Protein AF-0000000081081170 (afdb_homodimer)

Foldseek 3Di:
DPPPPPCPVPPPPPDDDDDDDDPVQKDFDDPVDDDPDDDPVNVQVVQVVVVHGDDPVVVVQVVVVQWPTWIWHDDPNDIDIDTDGHDPDDDDDDKDKDWDADPVGHTDAIAIPDPQGHMRHGDPPNHVVVSVQVVVCVVPVDGDDDPD/DPPPPPCPVPPPPPDDDDDDDDPVQKDFDDPVDDDPDDDPVNVQVVQVVVVHGDDPVVVVQVVVVQWPTWIWHDDPNDIDIDTDGHDPDDDDDDKDKDWDADPVGHTDAIAIPDPQGHMRHGDPPNHVVVSVQVVCCVVPVDGDDDPD

Structure (mmCIF, N/CA/C/O backbone):
data_AF-0000000081081170-model_v1
#
loop_
_entity.id
_entity.type
_entity.pdbx_description
1 polymer 'SWIM-type domain-containing protein'
#
loop_
_atom_site.group_PDB
_atom_site.id
_atom_site.type_symbol
_atom_site.label_atom_id
_atom_site.label_alt_id
_atom_site.label_comp_id
_atom_site.label_asym_id
_atom_site.label_entity_id
_atom_site.label_seq_id
_atom_site.pdbx_PDB_ins_code
_atom_site.Cartn_x
_atom_site.Cartn_y
_atom_site.Cartn_z
_atom_site.occupancy
_atom_site.B_iso_or_equiv
_atom_site.auth_seq_id
_atom_site.auth_comp_id
_atom_site.auth_asym_id
_atom_site.auth_atom_id
_atom_site.pdbx_PDB_model_num
ATOM 1 N N . MET A 1 1 ? 49.969 17.469 35.188 1 33.59 1 MET A N 1
ATOM 2 C CA . MET A 1 1 ? 48.938 18.344 34.625 1 33.59 1 MET A CA 1
ATOM 3 C C . MET A 1 1 ? 47.844 17.516 34 1 33.59 1 MET A C 1
ATOM 5 O O . MET A 1 1 ? 48.062 16.734 33.062 1 33.59 1 MET A O 1
ATOM 9 N N . PHE A 1 2 ? 46.812 17.062 34.812 1 41.16 2 PHE A N 1
ATOM 10 C CA . PHE A 1 2 ? 45.594 16.266 34.562 1 41.16 2 PHE A CA 1
ATOM 11 C C . PHE A 1 2 ? 44.688 16.969 33.562 1 41.16 2 PHE A C 1
ATOM 13 O O . PHE A 1 2 ? 44.375 18.141 33.719 1 41.16 2 PHE A O 1
ATOM 20 N N . ASP A 1 3 ? 44.812 16.719 32.281 1 42.47 3 ASP A N 1
ATOM 21 C CA . ASP A 1 3 ? 43.875 17.141 31.25 1 42.47 3 ASP A CA 1
ATOM 22 C C . ASP A 1 3 ? 42.438 16.734 31.609 1 42.47 3 ASP A C 1
ATOM 24 O O . ASP A 1 3 ? 42.156 15.555 31.781 1 42.47 3 ASP A O 1
ATOM 28 N N . ASP A 1 4 ? 41.688 17.547 32.406 1 39.62 4 ASP A N 1
ATOM 29 C CA . ASP A 1 4 ? 40.25 17.453 32.562 1 39.62 4 ASP A CA 1
ATOM 30 C C . ASP A 1 4 ? 39.531 17.359 31.234 1 39.62 4 ASP A C 1
ATOM 32 O O . ASP A 1 4 ? 39.5 18.344 30.469 1 39.62 4 ASP A O 1
ATOM 36 N N . VAL A 1 5 ? 39.5 16.156 30.594 1 44 5 VAL A N 1
ATOM 37 C CA . VAL A 1 5 ? 38.562 15.898 29.516 1 44 5 VAL A CA 1
ATOM 38 C C . VAL A 1 5 ? 37.188 16.453 29.906 1 44 5 VAL A C 1
ATOM 40 O O . VAL A 1 5 ? 36.531 15.945 30.812 1 44 5 VAL A O 1
ATOM 43 N N . HIS A 1 6 ? 37.031 17.812 29.906 1 41.5 6 HIS A N 1
ATOM 44 C CA . HIS A 1 6 ? 35.688 18.391 29.938 1 41.5 6 HIS A CA 1
ATOM 45 C C . HIS A 1 6 ? 34.688 17.531 29.125 1 41.5 6 HIS A C 1
ATOM 47 O O . HIS A 1 6 ? 34.844 17.406 27.906 1 41.5 6 HIS A O 1
ATOM 53 N N . ASN A 1 7 ? 34.156 16.453 29.734 1 44 7 ASN A N 1
ATOM 54 C CA . ASN A 1 7 ? 32.906 15.875 29.234 1 44 7 ASN A CA 1
ATOM 55 C C . ASN A 1 7 ? 31.906 16.953 28.844 1 44 7 ASN A C 1
ATOM 57 O O . ASN A 1 7 ? 31.219 17.5 29.703 1 44 7 ASN A O 1
ATOM 61 N N . ILE A 1 8 ? 32.188 17.812 27.875 1 39.75 8 ILE A N 1
ATOM 62 C CA . ILE A 1 8 ? 31.047 18.547 27.312 1 39.75 8 ILE A CA 1
ATOM 63 C C . ILE A 1 8 ? 29.859 17.594 27.156 1 39.75 8 ILE A C 1
ATOM 65 O O . ILE A 1 8 ? 29.875 16.719 26.297 1 39.75 8 ILE A O 1
ATOM 69 N N . ARG A 1 9 ? 29.344 17.203 28.188 1 40.84 9 ARG A N 1
ATOM 70 C CA . ARG A 1 9 ? 28.016 16.625 28.078 1 40.84 9 ARG A CA 1
ATOM 71 C C . ARG A 1 9 ? 27.203 17.297 26.984 1 40.84 9 ARG A C 1
ATOM 73 O O . ARG A 1 9 ? 27 18.516 27 1 40.84 9 ARG A O 1
ATOM 80 N N . ASP A 1 10 ? 27.203 16.859 25.781 1 49.12 10 ASP A N 1
ATOM 81 C CA . ASP A 1 10 ? 26.234 17.266 24.75 1 49.12 10 ASP A CA 1
ATOM 82 C C . ASP A 1 10 ? 24.922 17.688 25.391 1 49.12 10 ASP A C 1
ATOM 84 O O . ASP A 1 10 ? 24.266 16.891 26.062 1 49.12 10 ASP A O 1
ATOM 88 N N . GLU A 1 11 ? 24.719 18.859 25.812 1 49.91 11 GLU A N 1
ATOM 89 C CA . GLU A 1 11 ? 23.391 19.328 26.219 1 49.91 11 GLU A CA 1
ATOM 90 C C . GLU A 1 11 ? 22.297 18.641 25.406 1 49.91 11 GLU A C 1
ATOM 92 O O . GLU A 1 11 ? 22.406 18.531 24.188 1 49.91 11 GLU A O 1
ATOM 97 N N . PRO A 1 12 ? 21.484 17.781 26.031 1 52.72 12 PRO A N 1
ATOM 98 C CA . PRO A 1 12 ? 20.391 17.188 25.266 1 52.72 12 PRO A CA 1
ATOM 99 C C . PRO A 1 12 ? 19.688 18.203 24.344 1 52.72 12 PRO A C 1
ATOM 101 O O . PRO A 1 12 ? 19.406 19.328 24.766 1 52.72 12 PRO A O 1
ATOM 104 N N . GLU A 1 13 ? 20.141 18.359 23.125 1 57.72 13 GLU A N 1
ATOM 105 C CA . GLU A 1 13 ? 19.438 19.219 22.172 1 57.72 13 GLU A CA 1
ATOM 106 C C . GLU A 1 13 ? 17.953 19.328 22.5 1 57.72 13 GLU A C 1
ATOM 108 O O . GLU A 1 13 ? 17.297 18.312 22.734 1 57.72 13 GLU A O 1
ATOM 113 N N . VAL A 1 14 ? 17.609 20.312 23.109 1 64.75 14 VAL A N 1
ATOM 114 C CA . VAL A 1 14 ? 16.219 20.594 23.469 1 64.75 14 VAL A CA 1
ATOM 115 C C . VAL A 1 14 ? 15.305 20.297 22.281 1 64.75 14 VAL A C 1
ATOM 117 O O . VAL A 1 14 ? 15.523 20.828 21.188 1 64.75 14 VAL A O 1
ATOM 120 N N . GLU A 1 15 ? 14.562 19.219 22.344 1 80.5 15 GLU A N 1
ATOM 121 C CA . GLU A 1 15 ? 13.602 18.812 21.312 1 80.5 15 GLU A CA 1
ATOM 122 C C . GLU A 1 15 ? 12.469 19.828 21.203 1 80.5 15 GLU A C 1
ATOM 124 O O . GLU A 1 15 ? 11.914 20.266 22.219 1 80.5 15 GLU A O 1
ATOM 129 N N . PHE A 1 16 ? 12.305 20.625 20.125 1 89.81 16 PHE A N 1
ATOM 130 C CA . PHE A 1 16 ? 11.211 21.562 19.859 1 89.81 16 PHE A CA 1
ATOM 131 C C . PHE A 1 16 ? 9.867 20.859 19.984 1 89.81 16 PHE A C 1
ATOM 133 O O . PHE A 1 16 ? 9.719 19.719 19.562 1 89.81 16 PHE A O 1
ATOM 140 N N . HIS A 1 17 ? 8.945 21.594 20.75 1 92.25 17 HIS A N 1
ATOM 141 C CA . HIS A 1 17 ? 7.559 21.156 20.781 1 92.25 17 HIS A CA 1
ATOM 142 C C . HIS A 1 17 ? 6.605 22.312 20.516 1 92.25 17 HIS A C 1
ATOM 144 O O . HIS A 1 17 ? 6.621 23.328 21.234 1 92.25 17 HIS A O 1
ATOM 150 N N . ILE A 1 18 ? 5.879 22.188 19.5 1 91.88 18 ILE A N 1
ATOM 151 C CA . ILE A 1 18 ? 4.871 23.188 19.172 1 91.88 18 ILE A CA 1
ATOM 152 C C . ILE A 1 18 ? 3.809 23.219 20.266 1 91.88 18 ILE A C 1
ATOM 154 O O . ILE A 1 18 ? 3.375 22.172 20.75 1 91.88 18 ILE A O 1
ATOM 158 N N . VAL A 1 19 ? 3.52 24.438 20.672 1 93.56 19 VAL A N 1
ATOM 159 C CA . VAL A 1 19 ? 2.406 24.578 21.609 1 93.56 19 VAL A CA 1
ATOM 160 C C . VAL A 1 19 ? 1.086 24.578 20.844 1 93.56 19 VAL A C 1
ATOM 162 O O . VAL A 1 19 ? 0.848 25.422 19.984 1 93.56 19 VAL A O 1
ATOM 165 N N . VAL A 1 20 ? 0.263 23.609 21.141 1 95.5 20 VAL A N 1
ATOM 166 C CA . VAL A 1 20 ? -0.982 23.453 20.391 1 95.5 20 VAL A CA 1
ATOM 167 C C . VAL A 1 20 ? -2.172 23.578 21.344 1 95.5 20 VAL A C 1
ATOM 169 O O . VAL A 1 20 ? -2.047 23.328 22.547 1 95.5 20 VAL A O 1
ATOM 172 N N . PRO A 1 21 ? -3.336 23.969 20.797 1 96.62 21 PRO A N 1
ATOM 173 C CA . PRO A 1 21 ? -4.555 24 21.609 1 96.62 21 PRO A CA 1
ATOM 174 C C . PRO A 1 21 ? -4.945 22.625 22.141 1 96.62 21 PRO A C 1
ATOM 176 O O . PRO A 1 21 ? -4.43 21.609 21.656 1 96.62 21 PRO A O 1
ATOM 179 N N . GLU A 1 22 ? -5.801 22.625 23.141 1 95.88 22 GLU A N 1
ATOM 180 C CA . GLU A 1 22 ? -6.359 21.375 23.656 1 95.88 22 GLU A CA 1
ATOM 181 C C . GLU A 1 22 ? -7.078 20.594 22.547 1 95.88 22 GLU A C 1
ATOM 183 O O . GLU A 1 22 ? -7.801 21.188 21.75 1 95.88 22 GLU A O 1
ATOM 188 N N . TYR A 1 23 ? -6.906 19.375 22.625 1 95.06 23 TYR A N 1
ATOM 189 C CA . TYR A 1 23 ? -7.449 18.516 21.578 1 95.06 23 TYR A CA 1
ATOM 190 C C . TYR A 1 23 ? -8.953 18.688 21.453 1 95.06 23 TYR A C 1
ATOM 192 O O . TYR A 1 23 ? -9.5 18.625 20.344 1 95.06 23 TYR A O 1
ATOM 200 N N . SER A 1 24 ? -9.656 18.969 22.5 1 95.75 24 SER A N 1
ATOM 201 C CA . SER A 1 24 ? -11.109 19.094 22.531 1 95.75 24 SER A CA 1
ATOM 202 C C . SER A 1 24 ? -11.57 20.297 21.703 1 95.75 24 SER A C 1
ATOM 204 O O . SER A 1 24 ? -12.75 20.391 21.344 1 95.75 24 SER A O 1
ATOM 206 N N . THR A 1 25 ? -10.695 21.203 21.422 1 96.62 25 THR A N 1
ATOM 207 C CA . THR A 1 25 ? -11.07 22.406 20.672 1 96.62 25 THR A CA 1
ATOM 208 C C . THR A 1 25 ? -10.984 22.141 19.172 1 96.62 25 THR A C 1
ATOM 210 O O . THR A 1 25 ? -11.477 22.953 18.375 1 96.62 25 THR A O 1
ATOM 213 N N . TYR A 1 26 ? -10.438 21.094 18.797 1 97.12 26 TYR A N 1
ATOM 214 C CA . TYR A 1 26 ? -10.289 20.766 17.375 1 97.12 26 TYR A CA 1
ATOM 215 C C . TYR A 1 26 ? -11.586 20.188 16.812 1 97.12 26 TYR A C 1
ATOM 217 O O . TYR A 1 26 ? -12.312 19.469 17.5 1 97.12 26 TYR A O 1
ATOM 225 N N . LYS A 1 27 ? -11.797 20.547 15.562 1 95.88 27 LYS A N 1
ATOM 226 C CA . LYS A 1 27 ? -12.922 20 14.805 1 95.88 27 LYS A CA 1
ATOM 227 C C . LYS A 1 27 ? -12.453 19.375 13.492 1 95.88 27 LYS A C 1
ATOM 229 O O . LYS A 1 27 ? -11.508 19.875 12.867 1 95.88 27 LYS A O 1
ATOM 234 N N . ASP A 1 28 ? -13.156 18.344 13.078 1 95.94 28 ASP A N 1
ATOM 235 C CA . ASP A 1 28 ? -12.844 17.734 11.781 1 95.94 28 ASP A CA 1
ATOM 236 C C . ASP A 1 28 ? -13.008 18.75 10.656 1 95.94 28 ASP A C 1
ATOM 238 O O . ASP A 1 28 ? -13.977 19.531 10.648 1 95.94 28 ASP A O 1
ATOM 242 N N . LEU A 1 29 ? -12.094 18.719 9.805 1 95.31 29 LEU A N 1
ATOM 243 C CA . LEU A 1 29 ? -12.188 19.609 8.648 1 95.31 29 LEU A CA 1
ATOM 244 C C . LEU A 1 29 ? -13.141 19.047 7.602 1 95.31 29 LEU A C 1
ATOM 246 O O . LEU A 1 29 ? -12.898 17.969 7.051 1 95.31 29 LEU A O 1
ATOM 250 N N . HIS A 1 30 ? -14.266 19.688 7.453 1 88.88 30 HIS A N 1
ATOM 251 C CA . HIS A 1 30 ? -15.25 19.312 6.441 1 88.88 30 HIS A CA 1
ATOM 252 C C . HIS A 1 30 ? -15.703 20.531 5.645 1 88.88 30 HIS A C 1
ATOM 254 O O . HIS A 1 30 ? -15.32 21.656 5.953 1 88.88 30 HIS A O 1
ATOM 260 N N . ALA A 1 31 ? -16.453 20.25 4.59 1 82.44 31 ALA A N 1
ATOM 261 C CA . ALA A 1 31 ? -16.812 21.219 3.561 1 82.44 31 ALA A CA 1
ATOM 262 C C . ALA A 1 31 ? -17.453 22.453 4.176 1 82.44 31 ALA A C 1
ATOM 264 O O . ALA A 1 31 ? -17.312 23.562 3.641 1 82.44 31 ALA A O 1
ATOM 265 N N . ASP A 1 32 ? -18 22.375 5.359 1 83.12 32 ASP A N 1
ATOM 266 C CA . ASP A 1 32 ? -18.719 23.5 5.938 1 83.12 32 ASP A CA 1
ATOM 267 C C . ASP A 1 32 ? -17.781 24.406 6.719 1 83.12 32 ASP A C 1
ATOM 269 O O . ASP A 1 32 ? -18.172 25.484 7.164 1 83.12 32 ASP A O 1
ATOM 273 N N . GLN A 1 33 ? -16.531 24 6.797 1 86.62 33 GLN A N 1
ATOM 274 C CA . GLN A 1 33 ? -15.57 24.781 7.566 1 86.62 33 GLN A CA 1
ATOM 275 C C . GLN A 1 33 ? -14.734 25.672 6.656 1 86.62 33 GLN A C 1
ATOM 277 O O . GLN A 1 33 ? -14.5 25.344 5.496 1 86.62 33 GLN A O 1
ATOM 282 N N . THR A 1 34 ? -14.43 26.859 7.195 1 86.31 34 THR A N 1
ATOM 283 C CA . THR A 1 34 ? -13.578 27.797 6.457 1 86.31 34 THR A CA 1
ATOM 284 C C . THR A 1 34 ? -12.172 27.828 7.047 1 86.31 34 THR A C 1
ATOM 286 O O . THR A 1 34 ? -12.008 27.938 8.266 1 86.31 34 THR A O 1
ATOM 289 N N . ILE A 1 35 ? -11.188 27.641 6.207 1 93 35 ILE A N 1
ATOM 290 C CA . ILE A 1 35 ? -9.789 27.781 6.602 1 93 35 ILE A CA 1
ATOM 291 C C . ILE A 1 35 ? -9.109 28.844 5.738 1 93 35 ILE A C 1
ATOM 293 O O . ILE A 1 35 ? -9.641 29.234 4.699 1 93 35 ILE A O 1
ATOM 297 N N . PRO A 1 36 ? -7.914 29.375 6.32 1 95.12 36 PRO A N 1
ATOM 298 C CA . PRO A 1 36 ? -7.172 30.297 5.457 1 95.12 36 PRO A CA 1
ATOM 299 C C . PRO A 1 36 ? -6.887 29.719 4.078 1 95.12 36 PRO A C 1
ATOM 301 O O . PRO A 1 36 ? -6.812 28.5 3.924 1 95.12 36 PRO A O 1
ATOM 304 N N . ALA A 1 37 ? -6.805 30.609 3.127 1 94 37 ALA A N 1
ATOM 305 C CA . ALA A 1 37 ? -6.512 30.156 1.766 1 94 37 ALA A CA 1
ATOM 306 C C . ALA A 1 37 ? -5.098 29.594 1.663 1 94 37 ALA A C 1
ATOM 308 O O . ALA A 1 37 ? -4.121 30.359 1.665 1 94 37 ALA A O 1
ATOM 309 N N . VAL A 1 38 ? -5.043 28.344 1.683 1 96.81 38 VAL A N 1
ATOM 310 C CA . VAL A 1 38 ? -3.768 27.672 1.44 1 96.81 38 VAL A CA 1
ATOM 311 C C . VAL A 1 38 ? -3.648 27.312 -0.037 1 96.81 38 VAL A C 1
ATOM 313 O O . VAL A 1 38 ? -4.441 26.516 -0.554 1 96.81 38 VAL A O 1
ATOM 316 N N . THR A 1 39 ? -2.725 27.984 -0.744 1 96.62 39 THR A N 1
ATOM 317 C CA . THR A 1 39 ? -2.553 27.75 -2.174 1 96.62 39 THR A CA 1
ATOM 318 C C . THR A 1 39 ? -1.252 27 -2.445 1 96.62 39 THR A C 1
ATOM 320 O O . THR A 1 39 ? -0.385 26.906 -1.573 1 96.62 39 THR A O 1
ATOM 323 N N . MET A 1 40 ? -1.162 26.438 -3.688 1 97.38 40 MET A N 1
ATOM 324 C CA . MET A 1 40 ? 0.071 25.766 -4.094 1 97.38 40 MET A CA 1
ATOM 325 C C . MET A 1 40 ? 1.243 26.734 -4.094 1 97.38 40 MET A C 1
ATOM 327 O O . MET A 1 40 ? 2.375 26.359 -3.793 1 97.38 40 MET A O 1
ATOM 331 N N . GLU A 1 41 ? 0.909 27.984 -4.363 1 96.69 41 GLU A N 1
ATOM 332 C CA . GLU A 1 41 ? 1.948 29.016 -4.34 1 96.69 41 GLU A CA 1
ATOM 333 C C . GLU A 1 41 ? 2.502 29.203 -2.932 1 96.69 41 GLU A C 1
ATOM 335 O O . GLU A 1 41 ? 3.719 29.281 -2.742 1 96.69 41 GLU A O 1
ATOM 340 N N . ARG A 1 42 ? 1.6 29.281 -2.018 1 96.19 42 ARG A N 1
ATOM 341 C CA . ARG A 1 42 ? 2.014 29.469 -0.629 1 96.19 42 ARG A CA 1
ATOM 342 C C . ARG A 1 42 ? 2.809 28.25 -0.139 1 96.19 42 ARG A C 1
ATOM 344 O O . ARG A 1 42 ? 3.771 28.406 0.615 1 96.19 42 ARG A O 1
ATOM 351 N N . LEU A 1 43 ? 2.375 27.062 -0.506 1 97.88 43 LEU A N 1
ATOM 352 C CA . LEU A 1 43 ? 3.125 25.859 -0.156 1 97.88 43 LEU A CA 1
ATOM 353 C C . LEU A 1 43 ? 4.527 25.891 -0.754 1 97.88 43 LEU A C 1
ATOM 355 O O . LEU A 1 43 ? 5.508 25.578 -0.072 1 97.88 43 LEU A O 1
ATOM 359 N N . GLN A 1 44 ? 4.656 26.344 -1.991 1 97.56 44 GLN A N 1
ATOM 360 C CA . GLN A 1 44 ? 5.953 26.453 -2.65 1 97.56 44 GLN A CA 1
ATOM 361 C C . GLN A 1 44 ? 6.84 27.484 -1.941 1 97.56 44 GLN A C 1
ATOM 363 O O . GLN A 1 44 ? 8.047 27.266 -1.81 1 97.56 44 GLN A O 1
ATOM 368 N N . ASP A 1 45 ? 6.277 28.562 -1.516 1 97.56 45 ASP A N 1
ATOM 369 C CA . ASP A 1 45 ? 7.023 29.562 -0.76 1 97.56 45 ASP A CA 1
ATOM 370 C C . ASP A 1 45 ? 7.594 28.969 0.525 1 97.56 45 ASP A C 1
ATOM 372 O O . ASP A 1 45 ? 8.75 29.234 0.877 1 97.56 45 ASP A O 1
ATOM 376 N N . PHE A 1 46 ? 6.871 28.188 1.188 1 98 46 PHE A N 1
ATOM 377 C CA . PHE A 1 46 ? 7.305 27.516 2.412 1 98 46 PHE A CA 1
ATOM 378 C C . PHE A 1 46 ? 8.484 26.594 2.137 1 98 46 PHE A C 1
ATOM 380 O O . PHE A 1 46 ? 9.492 26.625 2.848 1 98 46 PHE A O 1
ATOM 387 N N . LEU A 1 47 ? 8.32 25.812 1.104 1 98.12 47 LEU A N 1
ATOM 388 C CA . LEU A 1 47 ? 9.383 24.875 0.741 1 98.12 47 LEU A CA 1
ATOM 389 C C . LEU A 1 47 ? 10.656 25.625 0.349 1 98.12 47 LEU A C 1
ATOM 391 O O . LEU A 1 47 ? 11.758 25.219 0.728 1 98.12 47 LEU A O 1
ATOM 395 N N . SER A 1 48 ? 10.5 26.75 -0.358 1 97.88 48 SER A N 1
ATOM 396 C CA . SER A 1 48 ? 11.648 27.547 -0.752 1 97.88 48 SER A CA 1
ATOM 397 C C . SER A 1 48 ? 12.375 28.109 0.467 1 97.88 48 SER A C 1
ATOM 399 O O . SER A 1 48 ? 13.609 28.125 0.508 1 97.88 48 SER A O 1
ATOM 401 N N . ALA A 1 49 ? 11.641 28.531 1.423 1 96.94 49 ALA A N 1
ATOM 402 C CA . ALA A 1 49 ? 12.219 29.062 2.658 1 96.94 49 ALA A CA 1
ATOM 403 C C . ALA A 1 49 ? 13 27.969 3.396 1 96.94 49 ALA A C 1
ATOM 405 O O . ALA A 1 49 ? 13.977 28.266 4.094 1 96.94 49 ALA A O 1
ATOM 406 N N . CYS A 1 50 ? 12.609 26.797 3.199 1 96.38 50 CYS A N 1
ATOM 407 C CA . CYS A 1 50 ? 13.289 25.672 3.828 1 96.38 50 CYS A CA 1
ATOM 408 C C . CYS A 1 50 ? 14.398 25.141 2.932 1 96.38 50 CYS A C 1
ATOM 410 O O . CYS A 1 50 ? 15.031 24.125 3.258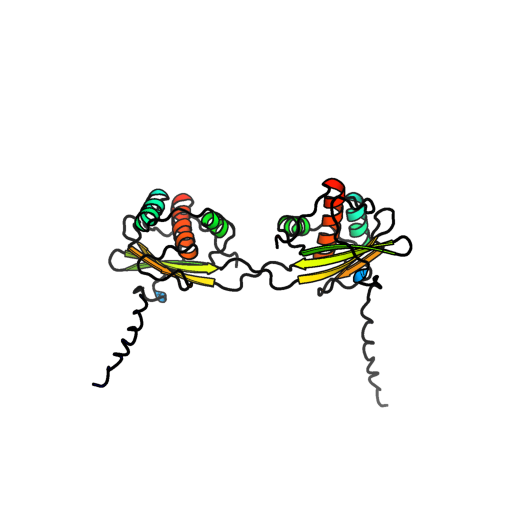 1 96.38 50 CYS A O 1
ATOM 412 N N . TYR A 1 51 ? 14.602 25.672 1.788 1 96.19 51 TYR A N 1
ATOM 413 C CA . TYR A 1 51 ? 15.641 25.297 0.83 1 96.19 51 TYR A CA 1
ATOM 414 C C . TYR A 1 51 ? 15.422 23.891 0.297 1 96.19 51 TYR A C 1
ATOM 416 O O . TYR A 1 51 ? 16.359 23.094 0.225 1 96.19 51 TYR A O 1
ATOM 424 N N . THR A 1 52 ? 14.117 23.609 0.068 1 96.5 52 THR A N 1
ATOM 425 C CA . THR A 1 52 ? 13.766 22.312 -0.494 1 96.5 52 THR A CA 1
ATOM 426 C C . THR A 1 52 ? 12.703 22.469 -1.579 1 96.5 52 THR A C 1
ATOM 428 O O . THR A 1 52 ? 12.25 23.578 -1.862 1 96.5 52 THR A O 1
ATOM 431 N N . ASN A 1 53 ? 12.406 21.344 -2.266 1 96.25 53 ASN A N 1
ATOM 432 C CA . ASN A 1 53 ? 11.422 21.328 -3.342 1 96.25 53 ASN A CA 1
ATOM 433 C C . ASN A 1 53 ? 10.289 20.344 -3.059 1 96.25 53 ASN A C 1
ATOM 435 O O . ASN A 1 53 ? 10.414 19.5 -2.168 1 96.25 53 ASN A O 1
ATOM 439 N N . PHE A 1 54 ? 9.281 20.578 -3.857 1 96.31 54 PHE A N 1
ATOM 440 C CA . PHE A 1 54 ? 8.133 19.688 -3.727 1 96.31 54 PHE A CA 1
ATOM 441 C C . PHE A 1 54 ? 8.484 18.266 -4.176 1 96.31 54 PHE A C 1
ATOM 443 O O . PHE A 1 54 ? 9 18.078 -5.277 1 96.31 54 PHE A O 1
ATOM 450 N N . ASN A 1 55 ? 8.242 17.312 -3.324 1 95.31 55 ASN A N 1
ATOM 451 C CA . ASN A 1 55 ? 8.453 15.906 -3.623 1 95.31 55 ASN A CA 1
ATOM 452 C C . ASN A 1 55 ? 7.207 15.273 -4.242 1 95.31 55 ASN A C 1
ATOM 454 O O . ASN A 1 55 ? 6.137 15.266 -3.631 1 95.31 55 ASN A O 1
ATOM 458 N N . PRO A 1 56 ? 7.312 14.742 -5.453 1 93.5 56 PRO A N 1
ATOM 459 C CA . PRO A 1 56 ? 6.16 14.125 -6.109 1 93.5 56 PRO A CA 1
ATOM 460 C C . PRO A 1 56 ? 5.52 13.023 -5.27 1 93.5 56 PRO A C 1
ATOM 462 O O . PRO A 1 56 ? 4.332 12.727 -5.43 1 93.5 56 PRO A O 1
ATOM 465 N N . LYS A 1 57 ? 6.238 12.461 -4.379 1 91.88 57 LYS A N 1
ATOM 466 C CA . LYS A 1 57 ? 5.723 11.422 -3.498 1 91.88 57 LYS A CA 1
ATOM 467 C C . LYS A 1 57 ? 4.562 11.938 -2.652 1 91.88 57 LYS A C 1
ATOM 469 O O . LYS A 1 57 ? 3.672 11.18 -2.273 1 91.88 57 LYS A O 1
ATOM 474 N N . VAL A 1 58 ? 4.527 13.188 -2.436 1 95.62 58 VAL A N 1
ATOM 475 C CA . VAL A 1 58 ? 3.508 13.82 -1.604 1 95.62 58 VAL A CA 1
ATOM 476 C C . VAL A 1 58 ? 2.135 13.648 -2.246 1 95.62 58 VAL A C 1
ATOM 478 O O . VAL A 1 58 ? 1.172 13.266 -1.575 1 95.62 58 VAL A O 1
ATOM 481 N N . ALA A 1 59 ? 2.109 13.898 -3.508 1 93.88 59 ALA A N 1
ATOM 482 C CA . ALA A 1 59 ? 0.85 13.734 -4.23 1 93.88 59 ALA A CA 1
ATOM 483 C C . ALA A 1 59 ? 0.381 12.281 -4.188 1 93.88 59 ALA A C 1
ATOM 485 O O . ALA A 1 59 ? -0.814 12.008 -4.051 1 93.88 59 ALA A O 1
ATOM 486 N N . ASP A 1 60 ? 1.258 11.367 -4.25 1 89.88 60 ASP A N 1
ATOM 487 C CA . ASP A 1 60 ? 0.933 9.945 -4.203 1 89.88 60 ASP A CA 1
ATOM 488 C C . ASP A 1 60 ? 0.38 9.555 -2.834 1 89.88 60 ASP A C 1
ATOM 490 O O . ASP A 1 60 ? -0.593 8.805 -2.742 1 89.88 60 ASP A O 1
ATOM 494 N N . LEU A 1 61 ? 0.987 10.094 -1.83 1 92.06 61 LEU A N 1
ATOM 495 C CA . LEU A 1 61 ? 0.523 9.805 -0.476 1 92.06 61 LEU A CA 1
ATOM 496 C C . LEU A 1 61 ? -0.897 10.32 -0.269 1 92.06 61 LEU A C 1
ATOM 498 O O . LEU A 1 61 ? -1.729 9.641 0.331 1 92.06 61 LEU A O 1
ATOM 502 N N . TYR A 1 62 ? -1.122 11.523 -0.819 1 94.94 62 TYR A N 1
ATOM 503 C CA . TYR A 1 62 ? -2.451 12.109 -0.668 1 94.94 62 TYR A CA 1
ATOM 504 C C . TYR A 1 62 ? -3.488 11.312 -1.451 1 94.94 62 TYR A C 1
ATOM 506 O O . TYR A 1 62 ? -4.527 10.93 -0.91 1 94.94 62 TYR A O 1
ATOM 514 N N . LYS A 1 63 ? -3.141 10.93 -2.682 1 90.56 63 LYS A N 1
ATOM 515 C CA . LYS A 1 63 ? -4.066 10.18 -3.523 1 90.56 63 LYS A CA 1
ATOM 516 C C . LYS A 1 63 ? -4.285 8.766 -2.975 1 90.56 63 LYS A C 1
ATOM 518 O O . LYS A 1 63 ? -5.367 8.195 -3.139 1 90.56 63 LYS A O 1
ATOM 523 N N . GLY A 1 64 ? -3.283 8.305 -2.344 1 86.56 64 GLY A N 1
ATOM 524 C CA . GLY A 1 64 ? -3.34 6.98 -1.753 1 86.56 64 GLY A CA 1
ATOM 525 C C . GLY A 1 64 ? -4.086 6.945 -0.434 1 86.56 64 GLY A C 1
ATOM 526 O O . GLY A 1 64 ? -4.145 5.902 0.226 1 86.56 64 GLY A O 1
ATOM 527 N N . ARG A 1 65 ? -4.641 8.094 0.033 1 91.69 65 ARG A N 1
ATOM 528 C CA . ARG A 1 65 ? -5.453 8.219 1.239 1 91.69 65 ARG A CA 1
ATOM 529 C C . ARG A 1 65 ? -4.645 7.867 2.482 1 91.69 65 ARG A C 1
ATOM 531 O O . ARG A 1 65 ? -5.121 7.137 3.355 1 91.69 65 ARG A O 1
ATOM 538 N N . ASN A 1 66 ? -3.473 8.336 2.529 1 93.75 66 ASN A N 1
ATOM 539 C CA . ASN A 1 66 ? -2.574 8.055 3.643 1 93.75 66 ASN A CA 1
ATOM 540 C C . ASN A 1 66 ? -2.861 8.953 4.84 1 93.75 66 ASN A C 1
ATOM 542 O O . ASN A 1 66 ? -2.273 8.781 5.906 1 93.75 66 ASN A O 1
ATOM 546 N N . ILE A 1 67 ? -3.756 9.938 4.711 1 96.62 67 ILE A N 1
ATOM 547 C CA . ILE A 1 67 ? -4.137 10.805 5.824 1 96.62 67 ILE A CA 1
ATOM 548 C C . ILE A 1 67 ? -5.328 10.203 6.562 1 96.62 67 ILE A C 1
ATOM 550 O O . ILE A 1 67 ? -6.355 9.906 5.957 1 96.62 67 ILE A O 1
ATOM 554 N N . GLN A 1 68 ? -5.141 10.023 7.84 1 95.69 68 GLN A N 1
ATOM 555 C CA . GLN A 1 68 ? -6.207 9.43 8.641 1 95.69 68 GLN A CA 1
ATOM 556 C C . GLN A 1 68 ? -7.293 10.453 8.953 1 95.69 68 GLN A C 1
ATOM 558 O O . GLN A 1 68 ? -8.484 10.156 8.844 1 95.69 68 GLN A O 1
ATOM 563 N N . TYR A 1 69 ? -6.898 11.641 9.352 1 96.38 69 TYR A N 1
ATOM 564 C CA . TYR A 1 69 ? -7.816 12.734 9.656 1 96.38 69 TYR A CA 1
ATOM 565 C C . TYR A 1 69 ? -7.102 14.078 9.578 1 96.38 69 TYR A C 1
ATOM 567 O O . TYR A 1 69 ? -5.871 14.141 9.633 1 96.38 69 TYR A O 1
ATOM 575 N N . VAL A 1 70 ? -7.859 15.102 9.336 1 97.81 70 VAL A N 1
ATOM 576 C CA . VAL A 1 70 ? -7.406 16.484 9.484 1 97.81 70 VAL A CA 1
ATOM 577 C C . VAL A 1 70 ? -8.383 17.25 10.367 1 97.81 70 VAL A C 1
ATOM 579 O O . VAL A 1 70 ? -9.586 17.297 10.094 1 97.81 70 VAL A O 1
ATOM 582 N N . ARG A 1 71 ? -7.855 17.812 11.43 1 97.62 71 ARG A N 1
ATOM 583 C CA . ARG A 1 71 ? -8.656 18.625 12.336 1 97.62 71 ARG A CA 1
ATOM 584 C C . ARG A 1 71 ? -8.062 20.016 12.492 1 97.62 71 ARG A C 1
ATOM 586 O O . ARG A 1 71 ? -6.852 20.203 12.367 1 97.62 71 ARG A O 1
ATOM 593 N N . THR A 1 72 ? -8.93 21.016 12.773 1 97.62 72 THR A N 1
ATOM 594 C CA . THR A 1 72 ? -8.461 22.391 12.906 1 97.62 72 THR A CA 1
ATOM 595 C C . THR A 1 72 ? -9.031 23.031 14.164 1 97.62 72 THR A C 1
ATOM 597 O O . THR A 1 72 ? -10.07 22.609 14.672 1 97.62 72 THR A O 1
ATOM 600 N N . ALA A 1 73 ? -8.305 23.922 14.664 1 97.19 73 ALA A N 1
ATOM 601 C CA . ALA A 1 73 ? -8.703 24.797 15.773 1 97.19 73 ALA A CA 1
ATOM 602 C C . ALA A 1 73 ? -8.188 26.219 15.562 1 97.19 73 ALA A C 1
ATOM 604 O O . ALA A 1 73 ? -7.141 26.422 14.945 1 97.19 73 ALA A O 1
ATOM 605 N N . VAL A 1 74 ? -8.969 27.125 16.062 1 95 74 VAL A N 1
ATOM 606 C CA . VAL A 1 74 ? -8.562 28.516 15.961 1 95 74 VAL A CA 1
ATOM 607 C C . VAL A 1 74 ? -8.188 29.047 17.344 1 95 74 VAL A C 1
ATOM 609 O O . VAL A 1 74 ? -8.922 28.844 18.312 1 95 74 VAL A O 1
ATOM 612 N N . HIS A 1 75 ? -6.969 29.641 17.391 1 94.31 75 HIS A N 1
ATOM 613 C CA . HIS A 1 75 ? -6.508 30.266 18.609 1 94.31 75 HIS A CA 1
ATOM 614 C C . HIS A 1 75 ? -5.652 31.5 18.312 1 94.31 75 HIS A C 1
ATOM 616 O O . HIS A 1 75 ? -4.676 31.406 17.562 1 94.31 75 HIS A O 1
ATOM 622 N N . GLU A 1 76 ? -5.883 32.656 18.969 1 90.31 76 GLU A N 1
ATOM 623 C CA . GLU A 1 76 ? -5.109 33.875 18.891 1 90.31 76 GLU A CA 1
ATOM 624 C C . GLU A 1 76 ? -4.754 34.219 17.438 1 90.31 76 GLU A C 1
ATOM 626 O O . GLU A 1 76 ? -3.592 34.5 17.125 1 90.31 76 GLU A O 1
ATOM 631 N N . ASN A 1 77 ? -5.566 34.188 16.531 1 89.88 77 ASN A N 1
ATOM 632 C CA . ASN A 1 77 ? -5.457 34.625 15.141 1 89.88 77 ASN A CA 1
ATOM 633 C C . ASN A 1 77 ? -4.676 33.594 14.297 1 89.88 77 ASN A C 1
ATOM 635 O O . ASN A 1 77 ? -4.176 33.938 13.227 1 89.88 77 ASN A O 1
ATOM 639 N N . LEU A 1 78 ? -4.457 32.5 14.93 1 96.12 78 LEU A N 1
ATOM 640 C CA . LEU A 1 78 ? -3.83 31.406 14.188 1 96.12 78 LEU A CA 1
ATOM 641 C C . LEU A 1 78 ? -4.797 30.234 14.008 1 96.12 78 LEU A C 1
ATOM 643 O O . LEU A 1 78 ? -5.691 30.031 14.836 1 96.12 78 LEU A O 1
ATOM 647 N N . VAL A 1 79 ? -4.625 29.578 12.883 1 97.25 79 VAL A N 1
ATOM 648 C CA . VAL A 1 79 ? -5.328 28.312 12.672 1 97.25 79 VAL A CA 1
ATOM 649 C C . VAL A 1 79 ? -4.375 27.156 12.914 1 97.25 79 VAL A C 1
ATOM 651 O O . VAL A 1 79 ? -3.32 27.062 12.281 1 97.25 79 VAL A O 1
ATOM 654 N N . TYR A 1 80 ? -4.738 26.312 13.844 1 98.06 80 TYR A N 1
ATOM 655 C CA . TYR A 1 80 ? -3.955 25.125 14.156 1 98.06 80 TYR A CA 1
ATOM 656 C C . TYR A 1 80 ? -4.523 23.891 13.445 1 98.06 80 TYR A C 1
ATOM 658 O O . TYR A 1 80 ? -5.742 23.734 13.359 1 98.06 80 TYR A O 1
ATOM 666 N N . VAL A 1 81 ? -3.627 23.094 12.891 1 98.44 81 VAL A N 1
ATOM 667 C CA . VAL A 1 81 ? -3.988 21.875 12.195 1 98.44 81 VAL A CA 1
ATOM 668 C C . VAL A 1 81 ? -3.33 20.672 12.883 1 98.44 81 VAL A C 1
ATOM 670 O O . VAL A 1 81 ? -2.145 20.719 13.219 1 98.44 81 VAL A O 1
ATOM 673 N N . THR A 1 82 ? -4.059 19.641 13.172 1 98.56 82 THR A N 1
ATOM 674 C CA . THR A 1 82 ? -3.523 18.359 13.633 1 98.56 82 THR A CA 1
ATOM 675 C C . THR A 1 82 ? -3.996 17.219 12.742 1 98.56 82 THR A C 1
ATOM 677 O O . THR A 1 82 ? -5.117 17.25 12.234 1 98.56 82 THR A O 1
ATOM 680 N N . SER A 1 83 ? -3.066 16.328 12.508 1 98.56 83 SER A N 1
ATOM 681 C CA . SER A 1 83 ? -3.354 15.211 11.602 1 98.56 83 SER A CA 1
ATOM 682 C C . SER A 1 83 ? -2.508 13.984 11.945 1 98.56 83 SER A C 1
ATOM 684 O O . SER A 1 83 ? -1.641 14.055 12.82 1 98.56 83 SER A O 1
ATOM 686 N N . SER A 1 84 ? -2.904 12.883 11.344 1 98 84 SER A N 1
ATOM 687 C CA . SER A 1 84 ? -2.139 11.641 11.398 1 98 84 SER A CA 1
ATOM 688 C C . SER A 1 84 ? -1.933 11.055 10 1 98 84 SER A C 1
ATOM 690 O O . SER A 1 84 ? -2.889 10.914 9.234 1 98 84 SER A O 1
ATOM 692 N N . VAL A 1 85 ? -0.666 10.797 9.672 1 96.88 85 VAL A N 1
ATOM 693 C CA . VAL A 1 85 ? -0.324 10.336 8.328 1 96.88 85 VAL A CA 1
ATOM 694 C C . VAL A 1 85 ? 0.331 8.961 8.398 1 96.88 85 VAL A C 1
ATOM 696 O O . VAL A 1 85 ? 1.286 8.758 9.156 1 96.88 85 VAL A O 1
ATOM 699 N N . TRP A 1 86 ? -0.245 8.047 7.59 1 93.62 86 TRP A N 1
ATOM 700 C CA . TRP A 1 86 ? 0.35 6.715 7.496 1 93.62 86 TRP A CA 1
ATOM 701 C C . TRP A 1 86 ? 1.717 6.777 6.824 1 93.62 86 TRP A C 1
ATOM 703 O O . TRP A 1 86 ? 1.898 7.492 5.836 1 93.62 86 TRP A O 1
ATOM 713 N N . ALA A 1 87 ? 2.576 6.012 7.531 1 88.5 87 ALA A N 1
ATOM 714 C CA . ALA A 1 87 ? 3.822 5.789 6.801 1 88.5 87 ALA A CA 1
ATOM 715 C C . ALA A 1 87 ? 3.6 4.875 5.602 1 88.5 87 ALA A C 1
ATOM 717 O O . ALA A 1 87 ? 2.512 4.32 5.426 1 88.5 87 ALA A O 1
ATOM 718 N N . GLU A 1 88 ? 4.562 4.84 4.691 1 76.94 88 GLU A N 1
ATOM 719 C CA . GLU A 1 88 ? 4.469 3.975 3.518 1 76.94 88 GLU A CA 1
ATOM 720 C C . GLU A 1 88 ? 4.059 2.559 3.91 1 76.94 88 GLU A C 1
ATOM 722 O O . GLU A 1 88 ? 4.508 2.033 4.93 1 76.94 88 GLU A O 1
ATOM 727 N N . MET A 1 89 ? 2.943 2.125 3.158 1 75.5 89 MET A N 1
ATOM 728 C CA . MET A 1 89 ? 2.461 0.768 3.391 1 75.5 89 MET A CA 1
ATOM 729 C C . MET A 1 89 ? 3.592 -0.245 3.246 1 75.5 89 MET A C 1
ATOM 731 O O . MET A 1 89 ? 4.461 -0.091 2.387 1 75.5 89 MET A O 1
ATOM 735 N N . LYS A 1 90 ? 3.656 -1.167 4.309 1 74.06 90 LYS A N 1
ATOM 736 C CA . LYS A 1 90 ? 4.664 -2.221 4.266 1 74.06 90 LYS A CA 1
ATOM 737 C C . LYS A 1 90 ? 4.039 -3.57 3.93 1 74.06 90 LYS A C 1
ATOM 739 O O . LYS A 1 90 ? 2.912 -3.857 4.344 1 74.06 90 LYS A O 1
ATOM 744 N N . LYS A 1 91 ? 4.801 -4.262 3.018 1 74.5 91 LYS A N 1
ATOM 745 C CA . LYS A 1 91 ? 4.477 -5.672 2.816 1 74.5 91 LYS A CA 1
ATOM 746 C C . LYS A 1 91 ? 4.918 -6.512 4.008 1 74.5 91 LYS A C 1
ATOM 748 O O . LYS A 1 91 ? 6.105 -6.551 4.34 1 74.5 91 LYS A O 1
ATOM 753 N N . THR A 1 92 ? 3.871 -7.059 4.781 1 80.5 92 THR A N 1
ATOM 754 C CA . THR A 1 92 ? 4.227 -7.711 6.039 1 80.5 92 THR A CA 1
ATOM 755 C C . THR A 1 92 ? 4.066 -9.227 5.93 1 80.5 92 THR A C 1
ATOM 757 O O . THR A 1 92 ? 4.832 -9.977 6.531 1 80.5 92 THR A O 1
ATOM 760 N N . VAL A 1 93 ? 3.086 -9.672 5.25 1 89.12 93 VAL A N 1
ATOM 761 C CA . VAL A 1 93 ? 2.812 -11.102 5.18 1 89.12 93 VAL A CA 1
ATOM 762 C C . VAL A 1 93 ? 2.752 -11.547 3.721 1 89.12 93 VAL A C 1
ATOM 764 O O . VAL A 1 93 ? 2.182 -10.852 2.877 1 89.12 93 VAL A O 1
ATOM 767 N N . SER A 1 94 ? 3.434 -12.664 3.439 1 95.19 94 SER A N 1
ATOM 768 C CA . SER A 1 94 ? 3.316 -13.273 2.117 1 95.19 94 SER A CA 1
ATOM 769 C C . SER A 1 94 ? 2.877 -14.727 2.217 1 95.19 94 SER A C 1
ATOM 771 O O . SER A 1 94 ? 3.016 -15.359 3.27 1 95.19 94 SER A O 1
ATOM 773 N N . TYR A 1 95 ? 2.291 -15.203 1.129 1 97.5 95 TYR A N 1
ATOM 774 C CA . TYR A 1 95 ? 1.817 -16.578 1.067 1 97.5 95 TYR A CA 1
ATOM 775 C C . TYR A 1 95 ? 2.469 -17.328 -0.09 1 97.5 95 TYR A C 1
ATOM 777 O O . TYR A 1 95 ? 2.518 -16.828 -1.214 1 97.5 95 TYR A O 1
ATOM 785 N N . LYS A 1 96 ? 2.9 -18.562 0.336 1 98.25 96 LYS A N 1
ATOM 786 C CA . LYS A 1 96 ? 3.438 -19.422 -0.707 1 98.25 96 LYS A CA 1
ATOM 787 C C . LYS A 1 96 ? 2.318 -20.031 -1.553 1 98.25 96 LYS A C 1
ATOM 789 O O . LYS A 1 96 ? 1.304 -20.484 -1.019 1 98.25 96 LYS A O 1
ATOM 794 N N . VAL A 1 97 ? 2.498 -20.047 -2.838 1 98.62 97 VAL A N 1
ATOM 795 C CA . VAL A 1 97 ? 1.554 -20.609 -3.799 1 98.62 97 VAL A CA 1
ATOM 796 C C . VAL A 1 97 ? 2.24 -21.703 -4.629 1 98.62 97 VAL A C 1
ATOM 798 O O . VAL A 1 97 ? 3.361 -21.5 -5.105 1 98.62 97 VAL A O 1
ATOM 801 N N . ASP A 1 98 ? 1.588 -22.812 -4.727 1 98.75 98 ASP A N 1
ATOM 802 C CA . ASP A 1 98 ? 2.033 -23.875 -5.609 1 98.75 98 ASP A CA 1
ATOM 803 C C . ASP A 1 98 ? 0.936 -24.266 -6.602 1 98.75 98 ASP A C 1
ATOM 805 O O . ASP A 1 98 ? -0.239 -24.344 -6.234 1 98.75 98 ASP A O 1
ATOM 809 N N . ALA A 1 99 ? 1.367 -24.531 -7.828 1 98.62 99 ALA A N 1
ATOM 810 C CA . ALA A 1 99 ? 0.439 -25.016 -8.844 1 98.62 99 ALA A CA 1
ATOM 811 C C . ALA A 1 99 ? 1.142 -25.953 -9.82 1 98.62 99 ALA A C 1
ATOM 813 O O . ALA A 1 99 ? 2.371 -25.938 -9.93 1 98.62 99 ALA A O 1
ATOM 814 N N . SER A 1 100 ? 0.39 -26.781 -10.445 1 98.25 100 SER A N 1
ATOM 815 C CA . SER A 1 100 ? 0.871 -27.625 -11.539 1 98.25 100 SER A CA 1
ATOM 816 C C . SER A 1 100 ? 0.004 -27.453 -12.781 1 98.25 100 SER A C 1
ATOM 818 O O . SER A 1 100 ? -1.219 -27.328 -12.688 1 98.25 100 SER A O 1
ATOM 820 N N . LEU A 1 101 ? 0.674 -27.438 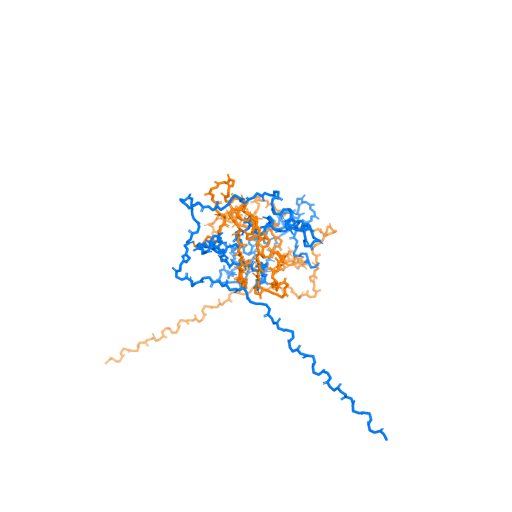-13.938 1 97.81 101 LEU A N 1
ATOM 821 C CA . LEU A 1 101 ? 0.024 -27.234 -15.234 1 97.81 101 LEU A CA 1
ATOM 822 C C . LEU A 1 101 ? 0.326 -28.406 -16.172 1 97.81 101 LEU A C 1
ATOM 824 O O . LEU A 1 101 ? 1.447 -28.906 -16.188 1 97.81 101 LEU A O 1
ATOM 828 N N . THR A 1 102 ? -0.665 -28.688 -17 1 97.06 102 THR A N 1
ATOM 829 C CA . THR A 1 102 ? -0.432 -29.609 -18.109 1 97.06 102 THR A CA 1
ATOM 830 C C . THR A 1 102 ? 0.313 -28.922 -19.234 1 97.06 102 THR A C 1
ATOM 832 O O . THR A 1 102 ? 0.487 -27.688 -19.219 1 97.06 102 THR A O 1
ATOM 835 N N . LYS A 1 103 ? 0.715 -29.703 -20.25 1 93.75 103 LYS A N 1
ATOM 836 C CA . LYS A 1 103 ? 1.443 -29.172 -21.391 1 93.75 103 LYS A CA 1
ATOM 837 C C . LYS A 1 103 ? 0.581 -28.188 -22.188 1 93.75 103 LYS A C 1
ATOM 839 O O . LYS A 1 103 ? 1.103 -27.375 -22.953 1 93.75 103 LYS A O 1
ATOM 844 N N . ASP A 1 104 ? -0.747 -28.297 -21.984 1 93.81 104 ASP A N 1
ATOM 845 C CA . ASP A 1 104 ? -1.665 -27.438 -22.719 1 93.81 104 ASP A CA 1
ATOM 846 C C . ASP A 1 104 ? -2.018 -26.203 -21.891 1 93.81 104 ASP A C 1
ATOM 848 O O . ASP A 1 104 ? -2.875 -25.406 -22.297 1 93.81 104 ASP A O 1
ATOM 852 N N . GLY A 1 105 ? -1.452 -26.062 -20.781 1 95.69 105 GLY A N 1
ATOM 853 C CA . GLY A 1 105 ? -1.675 -24.875 -19.984 1 95.69 105 GLY A CA 1
ATOM 854 C C . GLY A 1 105 ? -2.883 -24.984 -19.062 1 95.69 105 GLY A C 1
ATOM 855 O O . GLY A 1 105 ? -3.404 -23.984 -18.594 1 95.69 105 GLY A O 1
ATOM 856 N N . VAL A 1 106 ? -3.316 -26.234 -18.844 1 96.44 106 VAL A N 1
ATOM 857 C CA . VAL A 1 106 ? -4.465 -26.484 -17.984 1 96.44 106 VAL A CA 1
ATOM 858 C C . VAL A 1 106 ? -3.988 -26.703 -16.547 1 96.44 106 VAL A C 1
ATOM 860 O O . VAL A 1 106 ? -3.037 -27.453 -16.312 1 96.44 106 VAL A O 1
ATOM 863 N N . VAL A 1 107 ? -4.672 -26 -15.586 1 97.81 107 VAL A N 1
ATOM 864 C CA . VAL A 1 107 ? -4.301 -26.141 -14.18 1 97.81 107 VAL A CA 1
ATOM 865 C C . VAL A 1 107 ? -4.68 -27.531 -13.672 1 97.81 107 VAL A C 1
ATOM 867 O O 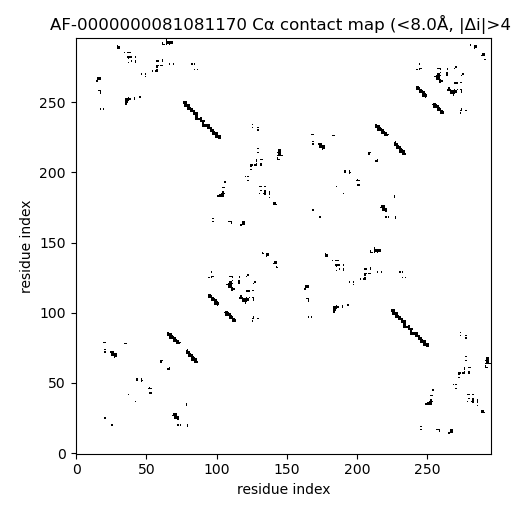. VAL A 1 107 ? -5.836 -27.953 -13.789 1 97.81 107 VAL A O 1
ATOM 870 N N . SER A 1 108 ? -3.793 -28.266 -13.148 1 97.19 108 SER A N 1
ATOM 871 C CA . SER A 1 108 ? -4.031 -29.594 -12.594 1 97.19 108 SER A CA 1
ATOM 872 C C . SER A 1 108 ? -4.32 -29.531 -11.102 1 97.19 108 SER A C 1
ATOM 874 O O . SER A 1 108 ? -5.297 -30.109 -10.625 1 97.19 108 SER A O 1
ATOM 876 N N . GLU A 1 109 ? -3.463 -28.891 -10.391 1 98.12 109 GLU A N 1
ATOM 877 C CA . GLU A 1 109 ? -3.605 -28.672 -8.953 1 98.12 109 GLU A CA 1
ATOM 878 C C . GLU A 1 109 ? -3.104 -27.297 -8.547 1 98.12 109 GLU A C 1
ATOM 880 O O . GLU A 1 109 ? -2.307 -26.688 -9.266 1 98.12 109 GLU A O 1
ATOM 885 N N . SER A 1 110 ? -3.588 -26.797 -7.496 1 98.56 110 SER A N 1
ATOM 886 C CA . SER A 1 110 ? -3.141 -25.531 -6.918 1 98.56 110 SER A CA 1
ATOM 887 C C . SER A 1 110 ? -3.338 -25.516 -5.406 1 98.56 110 SER A C 1
ATOM 889 O O . SER A 1 110 ? -4.234 -26.188 -4.883 1 98.56 110 SER A O 1
ATOM 891 N N . GLN A 1 111 ? -2.516 -24.812 -4.766 1 98.5 111 GLN A N 1
ATOM 892 C CA . GLN A 1 111 ? -2.604 -24.656 -3.318 1 98.5 111 GLN A CA 1
ATOM 893 C C . GLN A 1 111 ? -1.94 -23.359 -2.865 1 98.5 111 GLN A C 1
ATOM 895 O O . GLN A 1 111 ? -1.05 -22.828 -3.541 1 98.5 111 GLN A O 1
ATOM 900 N N . CYS A 1 112 ? -2.346 -22.875 -1.849 1 98.12 112 CYS A N 1
ATOM 901 C CA . CYS A 1 112 ? -1.832 -21.672 -1.214 1 98.12 112 CYS A CA 1
ATOM 902 C C . CYS A 1 112 ? -1.799 -21.812 0.302 1 98.12 112 CYS A C 1
ATOM 904 O O . CYS A 1 112 ? -2.688 -22.438 0.887 1 98.12 112 CYS A O 1
ATOM 906 N N . GLU A 1 113 ? -0.894 -21.156 0.957 1 97.19 113 GLU A N 1
ATOM 907 C CA . GLU A 1 113 ? -0.735 -21.297 2.4 1 97.19 113 GLU A CA 1
ATOM 908 C C . GLU A 1 113 ? -1.656 -20.328 3.15 1 97.19 113 GLU A C 1
ATOM 910 O O . GLU A 1 113 ? -1.641 -20.281 4.383 1 97.19 113 GLU A O 1
ATOM 915 N N . CYS A 1 114 ? -2.461 -19.609 2.439 1 96.19 114 CYS A N 1
ATOM 916 C CA . CYS A 1 114 ? -3.416 -18.734 3.125 1 96.19 114 CYS A CA 1
ATOM 917 C C . CYS A 1 114 ? -4.637 -19.531 3.578 1 96.19 114 CYS A C 1
ATOM 919 O O . CYS A 1 114 ? -4.801 -20.688 3.213 1 96.19 114 CYS A O 1
ATOM 921 N N . ALA A 1 115 ? -5.594 -18.969 4.34 1 93.88 115 ALA A N 1
ATOM 922 C CA . ALA A 1 115 ? -6.762 -19.594 4.949 1 93.88 115 ALA A CA 1
ATOM 923 C C . ALA A 1 115 ? -7.711 -20.141 3.881 1 93.88 115 ALA A C 1
ATOM 925 O O . ALA A 1 115 ? -8.406 -21.125 4.105 1 93.88 115 ALA A O 1
ATOM 926 N N . ALA A 1 116 ? -7.75 -19.516 2.705 1 94.62 116 ALA A N 1
ATOM 927 C CA . ALA A 1 116 ? -8.664 -19.922 1.637 1 94.62 116 ALA A CA 1
ATOM 928 C C . ALA A 1 116 ? -7.93 -20.703 0.551 1 94.62 116 ALA A C 1
ATOM 930 O O . ALA A 1 116 ? -8.453 -20.891 -0.549 1 94.62 116 ALA A O 1
ATOM 931 N N . GLY A 1 117 ? -6.719 -21.125 0.823 1 96.88 117 GLY A N 1
ATOM 932 C CA . GLY A 1 117 ? -5.836 -21.625 -0.224 1 96.88 117 GLY A CA 1
ATOM 933 C C . GLY A 1 117 ? -5.668 -23.125 -0.208 1 96.88 117 GLY A C 1
ATOM 934 O O . GLY A 1 117 ? -4.688 -23.656 -0.742 1 96.88 117 GLY A O 1
ATOM 935 N N . GLN A 1 118 ? -6.566 -23.844 0.448 1 95.5 118 GLN A N 1
ATOM 936 C CA . GLN A 1 118 ? -6.43 -25.297 0.505 1 95.5 118 GLN A CA 1
ATOM 937 C C . GLN A 1 118 ? -6.707 -25.922 -0.856 1 95.5 118 GLN A C 1
ATOM 939 O O . GLN A 1 118 ? -7.629 -25.516 -1.562 1 95.5 118 GLN A O 1
ATOM 944 N N . GLY A 1 119 ? -5.848 -26.875 -1.181 1 94 119 GLY A N 1
ATOM 945 C CA . GLY A 1 119 ? -5.977 -27.594 -2.441 1 94 119 GLY A CA 1
ATOM 946 C C . GLY A 1 119 ? -7.059 -28.656 -2.414 1 94 119 GLY A C 1
ATOM 947 O O . GLY A 1 119 ? -7.867 -28.703 -1.485 1 94 119 GLY A O 1
ATOM 948 N N . PRO A 1 120 ? -7.223 -29.344 -3.484 1 96.31 120 PRO A N 1
ATOM 949 C CA . PRO A 1 120 ? -6.371 -29.422 -4.672 1 96.31 120 PRO A CA 1
ATOM 9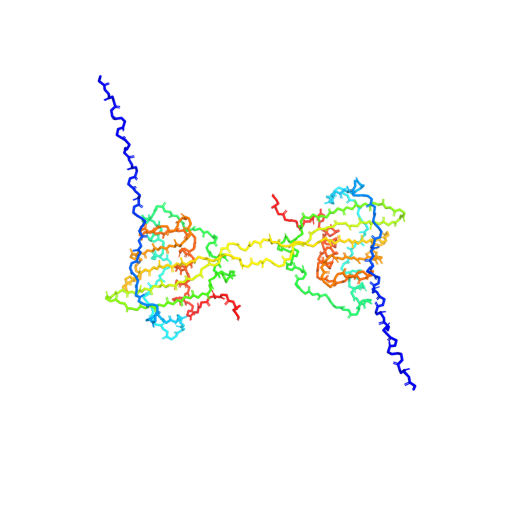50 C C . PRO A 1 120 ? -6.73 -28.391 -5.738 1 96.31 120 PRO A C 1
ATOM 952 O O . PRO A 1 120 ? -6.031 -28.266 -6.746 1 96.31 120 PRO A O 1
ATOM 955 N N . ALA A 1 121 ? -7.781 -27.719 -5.648 1 97 121 ALA A N 1
ATOM 956 C CA . ALA A 1 121 ? -8.211 -26.703 -6.602 1 97 121 ALA A CA 1
ATOM 957 C C . ALA A 1 121 ? -8.398 -25.359 -5.918 1 97 121 ALA A C 1
ATOM 959 O O . ALA A 1 121 ? -9.461 -24.734 -6.023 1 97 121 ALA A O 1
ATOM 960 N N . ALA A 1 122 ? -7.34 -24.922 -5.297 1 98.06 122 ALA A N 1
ATOM 961 C CA . ALA A 1 122 ? -7.391 -23.625 -4.633 1 98.06 122 ALA A CA 1
ATOM 962 C C . ALA A 1 122 ? -7.555 -22.5 -5.645 1 98.06 122 ALA A C 1
ATOM 964 O O . ALA A 1 122 ? -6.941 -22.516 -6.715 1 98.06 122 ALA A O 1
ATOM 965 N N . HIS A 1 123 ? -8.406 -21.578 -5.305 1 98.19 123 HIS A N 1
ATOM 966 C CA . HIS A 1 123 ? -8.68 -20.453 -6.207 1 98.19 123 HIS A CA 1
ATOM 967 C C . HIS A 1 123 ? -8.805 -19.141 -5.441 1 98.19 123 HIS A C 1
ATOM 969 O O . HIS A 1 123 ? -9.633 -18.297 -5.781 1 98.19 123 HIS A O 1
ATOM 975 N N . CYS A 1 124 ? -8.031 -19.062 -4.344 1 97.12 124 CYS A N 1
ATOM 976 C CA . CYS A 1 124 ? -7.969 -17.781 -3.648 1 97.12 124 CYS A CA 1
ATOM 977 C C . CYS A 1 124 ? -7.32 -16.719 -4.523 1 97.12 124 CYS A C 1
ATOM 979 O O . CYS A 1 124 ? -6.703 -17.031 -5.539 1 97.12 124 CYS A O 1
ATOM 981 N N . ASN A 1 125 ? -7.328 -15.516 -4.148 1 96.81 125 ASN A N 1
ATOM 982 C CA . ASN A 1 125 ? -6.777 -14.422 -4.941 1 96.81 125 ASN A CA 1
ATOM 983 C C . ASN A 1 125 ? -5.266 -14.562 -5.113 1 96.81 125 ASN A C 1
ATOM 985 O O . ASN A 1 125 ? -4.715 -14.148 -6.133 1 96.81 125 ASN A O 1
ATOM 989 N N . HIS A 1 126 ? -4.617 -15.148 -4.145 1 97.62 126 HIS A N 1
ATOM 990 C CA . HIS A 1 126 ? -3.18 -15.352 -4.273 1 97.62 126 HIS A CA 1
ATOM 991 C C . HIS A 1 126 ? -2.861 -16.312 -5.414 1 97.62 126 HIS A C 1
ATOM 993 O O . HIS A 1 126 ? -1.984 -16.047 -6.238 1 97.62 126 HIS A O 1
ATOM 999 N N . VAL A 1 127 ? -3.654 -17.406 -5.438 1 98.56 127 VAL A N 1
ATOM 1000 C CA . VAL A 1 127 ? -3.459 -18.391 -6.496 1 98.56 127 VAL A CA 1
ATOM 1001 C C . VAL A 1 127 ? -3.779 -17.766 -7.852 1 98.56 127 VAL A C 1
ATOM 1003 O O . VAL A 1 127 ? -2.988 -17.875 -8.789 1 98.56 127 VAL A O 1
ATOM 1006 N N . ILE A 1 128 ? -4.887 -17.094 -7.875 1 98.62 128 ILE A N 1
ATOM 1007 C CA . ILE A 1 128 ? -5.336 -16.547 -9.156 1 98.62 128 ILE A CA 1
ATOM 1008 C C . ILE A 1 128 ? -4.363 -15.469 -9.625 1 98.62 128 ILE A C 1
ATOM 1010 O O . ILE A 1 128 ? -4.109 -15.336 -10.82 1 98.62 128 ILE A O 1
ATOM 1014 N N . THR A 1 129 ? -3.771 -14.742 -8.719 1 98.25 129 THR A N 1
ATOM 1015 C CA . THR A 1 129 ? -2.77 -13.75 -9.078 1 98.25 129 THR A CA 1
ATOM 1016 C C . THR A 1 129 ? -1.572 -14.406 -9.758 1 98.25 129 THR A C 1
ATOM 1018 O O . THR A 1 129 ? -1.069 -13.898 -10.766 1 98.25 129 THR A O 1
ATOM 1021 N N . VAL A 1 130 ? -1.12 -15.508 -9.281 1 98.62 130 VAL A N 1
ATOM 1022 C CA . VAL A 1 130 ? 0.004 -16.219 -9.883 1 98.62 130 VAL A CA 1
ATOM 1023 C C . VAL A 1 130 ? -0.384 -16.719 -11.266 1 98.62 130 VAL A C 1
ATOM 1025 O O . VAL A 1 130 ? 0.378 -16.578 -12.227 1 98.62 130 VAL A O 1
ATOM 1028 N N . LEU A 1 131 ? -1.587 -17.281 -11.398 1 98.5 131 LEU A N 1
ATOM 1029 C CA . LEU A 1 131 ? -2.049 -17.781 -12.695 1 98.5 131 LEU A CA 1
ATOM 1030 C C . LEU A 1 131 ? -2.201 -16.641 -13.688 1 98.5 131 LEU A C 1
ATOM 1032 O O . LEU A 1 131 ? -1.849 -16.781 -14.867 1 98.5 131 LEU A O 1
ATOM 1036 N N . PHE A 1 132 ? -2.67 -15.562 -13.234 1 98.5 132 PHE A N 1
ATOM 1037 C CA . PHE A 1 132 ? -2.791 -14.375 -14.07 1 98.5 132 PHE A CA 1
ATOM 1038 C C . PHE A 1 132 ? -1.42 -13.875 -14.508 1 98.5 132 PHE A C 1
ATOM 1040 O O . PHE A 1 132 ? -1.25 -13.43 -15.641 1 98.5 132 PHE A O 1
ATOM 1047 N N . ALA A 1 133 ? -0.489 -13.93 -13.609 1 98 133 ALA A N 1
ATOM 1048 C CA . ALA A 1 133 ? 0.884 -13.562 -13.945 1 98 133 ALA A CA 1
ATOM 1049 C C . ALA A 1 133 ? 1.425 -14.438 -15.078 1 98 133 ALA A C 1
ATOM 1051 O O . ALA A 1 133 ? 2.154 -13.953 -15.945 1 98 133 ALA A O 1
ATOM 1052 N N . LEU A 1 134 ? 1.055 -15.711 -15.086 1 98 134 LEU A N 1
ATOM 1053 C CA . LEU A 1 134 ? 1.48 -16.609 -16.156 1 98 134 LEU A CA 1
ATOM 1054 C C . LEU A 1 134 ? 0.84 -16.219 -17.484 1 98 134 LEU A C 1
ATOM 1056 O O . LEU A 1 134 ? 1.487 -16.266 -18.531 1 98 134 LEU A O 1
ATOM 1060 N N . VAL A 1 135 ? -0.405 -15.852 -17.469 1 97.62 135 VAL A N 1
ATOM 1061 C CA . VAL A 1 135 ? -1.077 -15.344 -18.656 1 97.62 135 VAL A CA 1
ATOM 1062 C C . VAL A 1 135 ? -0.32 -14.133 -19.203 1 97.62 135 VAL A C 1
ATOM 1064 O O . VAL A 1 135 ? -0.034 -14.062 -20.391 1 97.62 135 VAL A O 1
ATOM 1067 N N . ALA A 1 136 ? -0.009 -13.227 -18.297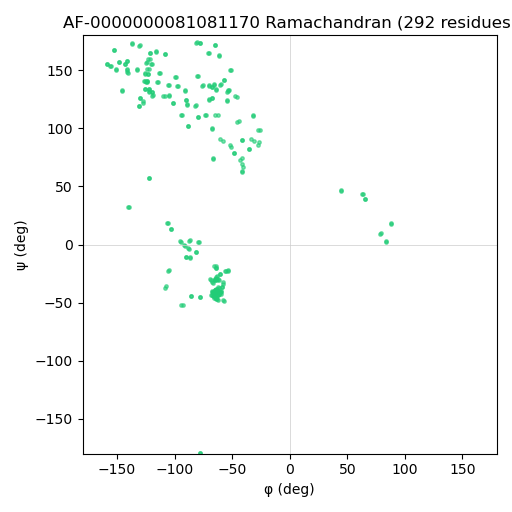 1 96.75 136 ALA A N 1
ATOM 1068 C CA . ALA A 1 136 ? 0.713 -12.016 -18.672 1 96.75 136 ALA A CA 1
ATOM 1069 C C . ALA A 1 136 ? 2.082 -12.359 -19.266 1 96.75 136 ALA A C 1
ATOM 1071 O O . ALA A 1 136 ? 2.516 -11.742 -20.234 1 96.75 136 ALA A O 1
ATOM 1072 N N . PHE A 1 137 ? 2.691 -13.297 -18.656 1 96.81 137 PHE A N 1
ATOM 1073 C CA . PHE A 1 137 ? 4.004 -13.711 -19.141 1 96.81 137 PHE A CA 1
ATOM 1074 C C . PHE A 1 137 ? 3.92 -14.258 -20.562 1 96.81 137 PHE A C 1
ATOM 1076 O O . PHE A 1 137 ? 4.762 -13.945 -21.406 1 96.81 137 PHE A O 1
ATOM 1083 N N . CYS A 1 138 ? 2.961 -15.031 -20.812 1 95.69 138 CYS A N 1
ATOM 1084 C CA . CYS A 1 138 ? 2.781 -15.617 -22.125 1 95.69 138 CYS A CA 1
ATOM 1085 C C . CYS A 1 138 ? 2.48 -14.547 -23.172 1 95.69 138 CYS A C 1
ATOM 1087 O O . CYS A 1 138 ? 2.877 -14.664 -24.328 1 95.69 138 CYS A O 1
ATOM 1089 N N . LYS A 1 139 ? 1.872 -13.539 -22.734 1 94.19 139 LYS A N 1
ATOM 1090 C CA . LYS A 1 139 ? 1.482 -12.461 -23.656 1 94.19 139 LYS A CA 1
ATOM 1091 C C . LYS A 1 139 ? 2.623 -11.469 -23.844 1 94.19 139 LYS A C 1
ATOM 1093 O O . LYS A 1 139 ? 2.908 -11.055 -24.969 1 94.19 139 LYS A O 1
ATOM 1098 N N . ASP A 1 140 ? 3.25 -11.102 -22.734 1 93.56 140 ASP A N 1
ATOM 1099 C CA . ASP A 1 140 ? 4.164 -9.961 -22.75 1 93.56 140 ASP A CA 1
ATOM 1100 C C . ASP A 1 140 ? 5.617 -10.422 -22.719 1 93.56 140 ASP A C 1
ATOM 1102 O O . ASP A 1 140 ? 6.527 -9.648 -23.016 1 93.56 140 ASP A O 1
ATOM 1106 N N . GLY A 1 141 ? 5.875 -11.57 -22.266 1 92.62 141 GLY A N 1
ATOM 1107 C CA . GLY A 1 141 ? 7.23 -12.086 -22.172 1 92.62 141 GLY A CA 1
ATOM 1108 C C . GLY A 1 141 ? 7.953 -11.633 -20.906 1 92.62 141 GLY A C 1
ATOM 1109 O O . GLY A 1 141 ? 9.164 -11.836 -20.781 1 92.62 141 GLY A O 1
ATOM 1110 N N . GLU A 1 142 ? 7.219 -10.875 -20.031 1 91.88 142 GLU A N 1
ATOM 1111 C CA . GLU A 1 142 ? 7.824 -10.414 -18.781 1 91.88 142 GLU A CA 1
ATOM 1112 C C . GLU A 1 142 ? 6.828 -10.477 -17.625 1 91.88 142 GLU A C 1
ATOM 1114 O O . GLU A 1 142 ? 5.613 -10.516 -17.844 1 91.88 142 GLU A O 1
ATOM 1119 N N . LEU A 1 143 ? 7.438 -10.523 -16.375 1 94.31 143 LEU A N 1
ATOM 1120 C CA . LEU A 1 143 ? 6.633 -10.586 -15.164 1 94.31 143 LEU A CA 1
ATOM 1121 C C . LEU A 1 143 ? 6.824 -9.32 -14.328 1 94.31 143 LEU A C 1
ATOM 1123 O O . LEU A 1 143 ? 7.938 -8.812 -14.211 1 94.31 143 LEU A O 1
ATOM 1127 N N . LEU A 1 144 ? 5.746 -8.852 -13.781 1 93.31 144 LEU A N 1
ATOM 1128 C CA . LEU A 1 144 ? 5.84 -7.812 -12.766 1 93.31 144 LEU A CA 1
ATOM 1129 C C . LEU A 1 144 ? 6.004 -8.422 -11.375 1 93.31 144 LEU A C 1
ATOM 1131 O O . LEU A 1 144 ? 5.07 -9.023 -10.844 1 93.31 144 LEU A O 1
ATOM 1135 N N . THR A 1 145 ? 7.219 -8.422 -10.844 1 92.62 145 THR A N 1
ATOM 1136 C CA . THR A 1 145 ? 7.492 -8.914 -9.492 1 92.62 145 THR A CA 1
ATOM 1137 C C . THR A 1 145 ? 8 -7.781 -8.609 1 92.62 145 THR A C 1
ATOM 1139 O O . THR A 1 145 ? 8.266 -6.676 -9.086 1 92.62 145 THR A O 1
ATOM 1142 N N . ASP A 1 146 ? 7.984 -8.094 -7.266 1 86.62 146 ASP A N 1
ATOM 1143 C CA . ASP A 1 146 ? 8.461 -7.109 -6.301 1 86.62 146 ASP A CA 1
ATOM 1144 C C . ASP A 1 146 ? 9.875 -6.645 -6.648 1 86.62 146 ASP A C 1
ATOM 1146 O O . ASP A 1 146 ? 10.688 -7.426 -7.152 1 86.62 146 ASP A O 1
ATOM 1150 N N . LEU A 1 147 ? 10.008 -5.273 -6.809 1 65.56 147 LEU A N 1
ATOM 1151 C CA . LEU A 1 147 ? 11.297 -4.695 -7.164 1 65.56 147 LEU A CA 1
ATOM 1152 C C . LEU A 1 147 ? 12.305 -4.883 -6.035 1 65.56 147 LEU A C 1
ATOM 1154 O O . LEU A 1 147 ? 12.031 -4.531 -4.883 1 65.56 147 LEU A O 1
ATOM 1158 N N . THR A 1 148 ? 12.828 -5.973 -5.773 1 47.91 148 THR A N 1
ATOM 1159 C CA . THR A 1 148 ? 13.906 -5.961 -4.793 1 47.91 148 THR A CA 1
ATOM 1160 C C . THR A 1 148 ? 15.031 -5.035 -5.242 1 47.91 148 THR A C 1
ATOM 1162 O O . THR A 1 148 ? 15.258 -4.852 -6.441 1 47.91 148 THR A O 1
ATOM 1165 N N . MET B 1 1 ? -28.547 -48.25 30.812 1 33.72 1 MET B N 1
ATOM 1166 C CA . MET B 1 1 ? -28.172 -48.188 29.391 1 33.72 1 MET B CA 1
ATOM 1167 C C . MET B 1 1 ? -27.391 -46.906 29.094 1 33.72 1 MET B C 1
ATOM 1169 O O . MET B 1 1 ? -27.891 -45.812 29.281 1 33.72 1 MET B O 1
ATOM 1173 N N . PHE B 1 2 ? -26.016 -46.938 29.328 1 39.41 2 PHE B N 1
ATOM 1174 C CA . PHE B 1 2 ? -24.953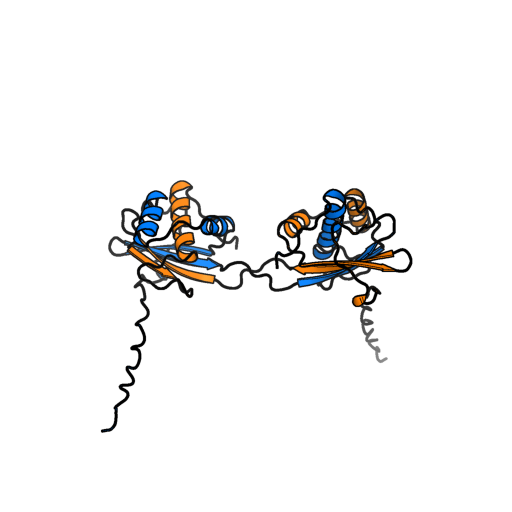 -45.969 29.141 1 39.41 2 PHE B CA 1
ATOM 1175 C C . PHE B 1 2 ? -24.875 -45.531 27.672 1 39.41 2 PHE B C 1
ATOM 1177 O O . PHE B 1 2 ? -24.766 -46.344 26.781 1 39.41 2 PHE B O 1
ATOM 1184 N N . ASP B 1 3 ? -25.609 -44.5 27.281 1 41.5 3 ASP B N 1
ATOM 1185 C CA . ASP B 1 3 ? -25.422 -43.844 25.984 1 41.5 3 ASP B CA 1
ATOM 1186 C C . ASP B 1 3 ? -23.953 -43.469 25.766 1 41.5 3 ASP B C 1
ATOM 1188 O O . ASP B 1 3 ? -23.375 -42.688 26.516 1 41.5 3 ASP B O 1
ATOM 1192 N N . ASP B 1 4 ? -23.078 -44.406 25.281 1 38.69 4 ASP B N 1
ATOM 1193 C CA . ASP B 1 4 ? -21.766 -44.094 24.734 1 38.69 4 ASP B CA 1
ATOM 1194 C C . ASP B 1 4 ? -21.844 -42.969 23.719 1 38.69 4 ASP B C 1
ATOM 1196 O O . ASP B 1 4 ? -22.375 -43.125 22.625 1 38.69 4 ASP B O 1
ATOM 1200 N N . VAL B 1 5 ? -21.938 -41.688 24.188 1 44 5 VAL B N 1
ATOM 1201 C CA . VAL B 1 5 ? -21.625 -40.562 23.297 1 44 5 VAL B CA 1
ATOM 1202 C C . VAL B 1 5 ? -20.391 -40.906 22.469 1 44 5 VAL B C 1
ATOM 1204 O O . VAL B 1 5 ? -19.281 -41 23.016 1 44 5 VAL B O 1
ATOM 1207 N N . HIS B 1 6 ? -20.484 -41.781 21.453 1 41.34 6 HIS B N 1
ATOM 1208 C CA . HIS B 1 6 ? -19.453 -41.875 20.422 1 41.34 6 HIS B CA 1
ATOM 1209 C C . HIS B 1 6 ? -18.875 -40.5 20.125 1 41.34 6 HIS B C 1
ATOM 1211 O O . HIS B 1 6 ? -19.578 -39.594 19.641 1 41.34 6 HIS B O 1
ATOM 1217 N N . ASN B 1 7 ? -17.906 -40.031 20.953 1 44.19 7 ASN B N 1
ATOM 1218 C CA . ASN B 1 7 ? -17 -38.969 20.484 1 44.19 7 ASN B CA 1
ATOM 1219 C C . ASN B 1 7 ? -16.562 -39.219 19.047 1 44.19 7 ASN B C 1
ATOM 1221 O O . ASN B 1 7 ? -15.672 -40.031 18.781 1 44.19 7 ASN B O 1
ATOM 1225 N N . ILE B 1 8 ? -17.469 -39.219 18.062 1 39.31 8 ILE B N 1
ATOM 1226 C CA . ILE B 1 8 ? -16.938 -39.062 16.719 1 39.31 8 ILE B CA 1
ATOM 1227 C C . ILE B 1 8 ? -15.82 -38.031 16.719 1 39.31 8 ILE B C 1
ATOM 1229 O O . ILE B 1 8 ? -16.062 -36.812 16.891 1 39.31 8 ILE B O 1
ATOM 1233 N N . ARG B 1 9 ? -14.797 -38.312 17.312 1 41.31 9 ARG B N 1
ATOM 1234 C CA . ARG B 1 9 ? -13.594 -37.562 17.031 1 41.31 9 ARG B CA 1
ATOM 1235 C C . ARG B 1 9 ? -13.586 -37.094 15.578 1 41.31 9 ARG B C 1
ATOM 1237 O O . ARG B 1 9 ? -13.625 -37.906 14.648 1 41.31 9 ARG B O 1
ATOM 1244 N N . ASP B 1 10 ? -14.102 -35.969 15.219 1 49.22 10 ASP B N 1
ATOM 1245 C CA . ASP B 1 10 ? -13.859 -35.344 13.93 1 49.22 10 ASP B CA 1
ATOM 1246 C C . ASP B 1 10 ? -12.508 -35.781 13.359 1 49.22 10 ASP B C 1
ATOM 1248 O O . ASP B 1 10 ? -11.469 -35.562 13.969 1 49.22 10 ASP B O 1
ATOM 1252 N N . GLU B 1 11 ? -12.375 -36.812 12.648 1 50.16 11 GLU B N 1
ATOM 1253 C CA . GLU B 1 11 ? -11.148 -37.125 11.914 1 50.16 11 GLU B CA 1
ATOM 1254 C C . GLU B 1 11 ? -10.445 -35.875 11.453 1 50.16 11 GLU B C 1
ATOM 1256 O O . GLU B 1 11 ? -11.078 -34.938 10.93 1 50.16 11 GLU B O 1
ATOM 1261 N N . PRO B 1 12 ? -9.266 -35.531 12.016 1 52.97 12 PRO B N 1
ATOM 1262 C CA . PRO B 1 12 ? -8.562 -34.344 11.508 1 52.97 12 PRO B CA 1
ATOM 1263 C C . PRO B 1 12 ? -8.609 -34.25 9.984 1 52.97 12 PRO B C 1
ATOM 1265 O O . PRO B 1 12 ? -8.383 -35.25 9.289 1 52.97 12 PRO B O 1
ATOM 1268 N N . GLU B 1 13 ? -9.609 -33.594 9.43 1 57.84 13 GLU B N 1
ATOM 1269 C CA . GLU B 1 13 ? -9.648 -33.375 7.988 1 57.84 13 GLU B CA 1
ATOM 1270 C C . GLU B 1 13 ? -8.25 -33.344 7.391 1 57.84 13 GLU B C 1
ATOM 1272 O O . GLU B 1 13 ? -7.371 -32.625 7.895 1 57.84 13 GLU B O 1
ATOM 1277 N N . VAL B 1 14 ? -7.863 -34.375 6.863 1 65 14 VAL B N 1
ATOM 1278 C CA . VAL B 1 14 ? -6.559 -34.5 6.219 1 65 14 VAL B CA 1
ATOM 1279 C C . VAL B 1 14 ? -6.305 -33.281 5.32 1 65 14 VAL B C 1
ATOM 1281 O O . VAL B 1 14 ? -7.109 -32.969 4.438 1 65 14 VAL B O 1
ATOM 1284 N N . GLU B 1 15 ? -5.438 -32.375 5.758 1 80.81 15 GLU B N 1
ATOM 1285 C CA . GLU B 1 15 ? -5.035 -31.203 5.004 1 80.81 15 GLU B CA 1
ATOM 1286 C C . GLU B 1 15 ? -4.328 -31.578 3.707 1 80.81 15 GLU B C 1
ATOM 1288 O O . GLU B 1 15 ? -3.443 -32.438 3.705 1 80.81 15 GLU B O 1
ATOM 1293 N N . PHE B 1 16 ? -4.871 -31.359 2.498 1 90.19 16 PHE B N 1
ATOM 1294 C CA . PHE B 1 16 ? -4.262 -31.594 1.195 1 90.19 16 PHE B CA 1
ATOM 1295 C C . PHE B 1 16 ? -2.91 -30.891 1.098 1 90.19 16 PHE B C 1
ATOM 1297 O O . PHE B 1 16 ? -2.756 -29.766 1.575 1 90.19 16 PHE B O 1
ATOM 1304 N N . HIS B 1 17 ? -1.919 -31.734 0.585 1 92.5 17 HIS B N 1
ATOM 1305 C CA . HIS B 1 17 ? -0.63 -31.156 0.236 1 92.5 17 HIS B CA 1
ATOM 1306 C C . HIS B 1 17 ? -0.189 -31.578 -1.159 1 92.5 17 HIS B C 1
ATOM 1308 O O . HIS B 1 17 ? -0.078 -32.781 -1.44 1 92.5 17 HIS B O 1
ATOM 1314 N N . ILE B 1 18 ? -0.02 -30.625 -1.99 1 92 18 ILE B N 1
ATOM 1315 C CA . ILE B 1 18 ? 0.476 -30.906 -3.334 1 92 18 ILE B CA 1
ATOM 1316 C C . ILE B 1 18 ? 1.896 -31.469 -3.252 1 92 18 ILE B C 1
ATOM 1318 O O . ILE B 1 18 ? 2.719 -30.984 -2.477 1 92 18 ILE B O 1
ATOM 1322 N N . VAL B 1 19 ? 2.072 -32.531 -4.012 1 93.75 19 VAL B N 1
ATOM 1323 C CA . VAL B 1 19 ? 3.436 -33.031 -4.125 1 93.75 19 VAL B CA 1
ATOM 1324 C C . VAL B 1 19 ? 4.207 -32.219 -5.168 1 93.75 19 VAL B C 1
ATOM 1326 O O . VAL B 1 19 ? 3.824 -32.188 -6.34 1 93.75 19 VAL B O 1
ATOM 1329 N N . VAL B 1 20 ? 5.25 -31.609 -4.73 1 95.69 20 VAL B N 1
ATOM 1330 C CA . VAL B 1 20 ? 5.992 -30.734 -5.629 1 95.69 20 VAL B CA 1
ATOM 1331 C C . VAL B 1 20 ? 7.434 -31.219 -5.762 1 95.69 20 VAL B C 1
ATOM 1333 O O . VAL B 1 20 ? 7.949 -31.891 -4.863 1 95.69 20 VAL B O 1
ATOM 1336 N N . PRO B 1 21 ? 8.078 -30.875 -6.879 1 96.75 21 PRO B N 1
ATOM 1337 C CA . PRO B 1 21 ? 9.5 -31.188 -7.031 1 96.75 21 PRO B CA 1
ATOM 1338 C C . PRO B 1 21 ? 10.375 -30.5 -5.98 1 96.75 21 PRO B C 1
ATOM 1340 O O . PRO B 1 21 ? 9.922 -29.578 -5.305 1 96.75 21 PRO B O 1
ATOM 1343 N N . GLU B 1 22 ? 11.594 -31.016 -5.828 1 96 22 GLU B N 1
ATOM 1344 C CA . GLU B 1 22 ? 12.578 -30.375 -4.957 1 96 22 GLU B CA 1
ATOM 1345 C C . GLU B 1 22 ? 12.828 -28.922 -5.379 1 96 22 GLU B C 1
ATOM 1347 O O . GLU B 1 22 ? 12.938 -28.641 -6.57 1 96 22 GLU B O 1
ATOM 1352 N N . TYR B 1 23 ? 12.969 -28.172 -4.406 1 95.19 23 TYR B N 1
ATOM 1353 C CA . TYR B 1 23 ? 13.117 -26.734 -4.656 1 95.19 23 TYR B CA 1
ATOM 1354 C C . TYR B 1 23 ? 14.305 -26.469 -5.566 1 95.19 23 TYR B C 1
ATOM 1356 O O . TYR B 1 23 ? 14.258 -25.547 -6.395 1 95.19 23 TYR B O 1
ATOM 1364 N N . SER B 1 24 ? 15.344 -27.219 -5.496 1 95.88 24 SER B N 1
ATOM 1365 C CA . SER B 1 24 ? 16.578 -27.031 -6.262 1 95.88 24 SER B CA 1
ATOM 1366 C C . SER B 1 24 ? 16.328 -27.203 -7.754 1 95.88 24 SER B C 1
ATOM 1368 O O . SER B 1 24 ? 17.141 -26.781 -8.578 1 95.88 24 SER B O 1
ATOM 1370 N N . THR B 1 25 ? 15.25 -27.828 -8.117 1 96.75 25 THR B N 1
ATOM 1371 C CA . THR B 1 25 ? 14.961 -28.078 -9.523 1 96.75 25 THR B CA 1
ATOM 1372 C C . THR B 1 25 ? 14.234 -26.875 -10.141 1 96.75 25 THR B C 1
ATOM 1374 O O . THR B 1 25 ? 14.102 -26.797 -11.367 1 96.75 25 THR B O 1
ATOM 1377 N N . TYR B 1 26 ? 13.805 -26 -9.375 1 97.12 26 TYR B N 1
ATOM 1378 C CA . TYR B 1 26 ? 13.07 -24.828 -9.867 1 97.12 26 TYR B CA 1
ATOM 1379 C C . TYR B 1 26 ? 14.031 -23.781 -10.406 1 97.12 26 TYR B C 1
ATOM 1381 O O . TYR B 1 26 ? 15.133 -23.594 -9.875 1 97.12 26 TYR B O 1
ATOM 1389 N N . LYS B 1 27 ? 13.562 -23.125 -11.445 1 95.88 27 LYS B N 1
ATOM 1390 C CA . LYS B 1 27 ? 14.273 -21.984 -12.031 1 95.88 27 LYS B CA 1
ATOM 1391 C C . LYS B 1 27 ? 13.383 -20.75 -12.109 1 95.88 27 LYS B C 1
ATOM 1393 O O . LYS B 1 27 ? 12.172 -20.859 -12.344 1 95.88 27 LYS B O 1
ATOM 1398 N N . ASP B 1 28 ? 14.008 -19.594 -11.953 1 96 28 ASP B N 1
ATOM 1399 C CA . ASP B 1 28 ? 13.25 -18.359 -12.109 1 96 28 ASP B CA 1
ATOM 1400 C C . ASP B 1 28 ? 12.648 -18.266 -13.508 1 96 28 ASP B C 1
ATOM 1402 O O . ASP B 1 28 ? 13.312 -18.578 -14.5 1 96 28 ASP B O 1
ATOM 1406 N N . LEU B 1 29 ? 11.453 -17.828 -13.531 1 95.44 29 LEU B N 1
ATOM 1407 C CA . LEU B 1 29 ? 10.797 -17.641 -14.82 1 95.44 29 LEU B CA 1
ATOM 1408 C C . LEU B 1 29 ? 11.234 -16.344 -15.477 1 95.44 29 LEU B C 1
ATOM 1410 O O . LEU B 1 29 ? 10.992 -15.258 -14.93 1 95.44 29 LEU B O 1
ATOM 1414 N N . HIS B 1 30 ? 11.992 -16.469 -16.531 1 89 30 HIS B N 1
ATOM 1415 C CA . HIS B 1 30 ? 12.43 -15.312 -17.312 1 89 30 HIS B CA 1
ATOM 1416 C C . HIS B 1 30 ? 12.172 -15.516 -18.797 1 89 30 HIS B C 1
ATOM 1418 O O . HIS B 1 30 ? 11.75 -16.594 -19.219 1 89 30 HIS B O 1
ATOM 1424 N N . ALA B 1 31 ? 12.383 -14.438 -19.547 1 82.75 31 ALA B N 1
ATOM 1425 C CA . ALA B 1 31 ? 11.992 -14.328 -20.953 1 82.75 31 ALA B CA 1
ATOM 1426 C C . ALA B 1 31 ? 12.562 -15.492 -21.766 1 82.75 31 ALA B C 1
ATOM 1428 O O . ALA B 1 31 ? 11.953 -15.922 -22.75 1 82.75 31 ALA B O 1
ATOM 1429 N N . ASP B 1 32 ? 13.625 -16.125 -21.312 1 83.19 32 ASP B N 1
ATOM 1430 C CA . ASP B 1 32 ? 14.281 -17.156 -22.109 1 83.19 32 ASP B CA 1
ATOM 1431 C C . ASP B 1 32 ? 13.648 -18.516 -21.859 1 83.19 32 ASP B C 1
ATOM 1433 O O . ASP B 1 32 ? 13.969 -19.5 -22.547 1 83.19 32 ASP B O 1
ATOM 1437 N N . GLN B 1 33 ? 12.703 -18.547 -20.938 1 86.5 33 GLN B N 1
ATOM 1438 C CA . GLN B 1 33 ? 12.078 -19.812 -20.594 1 86.5 33 GLN B CA 1
ATOM 1439 C C . GLN B 1 33 ? 10.734 -19.984 -21.297 1 86.5 33 GLN B C 1
ATOM 1441 O O . GLN B 1 33 ? 10.062 -19 -21.594 1 86.5 33 GLN B O 1
ATOM 1446 N N . THR B 1 34 ? 10.469 -21.25 -21.672 1 86.31 34 THR B N 1
ATOM 1447 C CA . THR B 1 34 ? 9.195 -21.562 -22.312 1 86.31 34 THR B CA 1
ATOM 1448 C C . THR B 1 34 ? 8.266 -22.281 -21.328 1 86.31 34 THR B C 1
ATOM 1450 O O . THR B 1 34 ? 8.68 -23.234 -20.656 1 86.31 34 THR B O 1
ATOM 1453 N N . ILE B 1 35 ? 7.059 -21.781 -21.203 1 93.12 35 ILE B N 1
ATOM 1454 C CA . ILE B 1 35 ? 6.031 -22.453 -20.406 1 93.12 35 ILE B CA 1
ATOM 1455 C C . ILE B 1 35 ? 4.812 -22.734 -21.281 1 93.12 35 ILE B C 1
ATOM 1457 O O . ILE B 1 35 ? 4.688 -22.203 -22.375 1 93.12 35 ILE B O 1
ATOM 1461 N N . PRO B 1 36 ? 3.957 -23.781 -20.75 1 95.25 36 PRO B N 1
ATOM 1462 C CA . PRO B 1 36 ? 2.719 -23.984 -21.5 1 95.25 36 PRO B CA 1
ATOM 1463 C C . PRO B 1 36 ? 1.941 -22.688 -21.734 1 95.25 36 PRO B C 1
ATOM 1465 O O . PRO B 1 36 ? 2.066 -21.75 -20.953 1 95.25 36 PRO B O 1
ATOM 1468 N N . ALA B 1 37 ? 1.231 -22.688 -22.828 1 94.06 37 ALA B N 1
ATOM 1469 C CA . ALA B 1 37 ? 0.428 -21.5 -23.141 1 94.06 37 ALA B CA 1
ATOM 1470 C C . ALA B 1 37 ? -0.709 -21.328 -22.141 1 94.06 37 ALA B C 1
ATOM 1472 O O . ALA B 1 37 ? -1.708 -22.047 -22.203 1 94.06 37 ALA B O 1
ATOM 1473 N N . VAL B 1 38 ? -0.467 -20.469 -21.234 1 96.88 38 VAL B N 1
ATOM 1474 C CA . VAL B 1 38 ? -1.526 -20.109 -20.312 1 96.88 38 VAL B CA 1
ATOM 1475 C C . VAL B 1 38 ? -2.256 -18.859 -20.812 1 96.88 38 VAL B C 1
ATOM 1477 O O . VAL B 1 38 ? -1.66 -17.797 -20.938 1 96.88 38 VAL B O 1
ATOM 1480 N N . THR B 1 39 ? -3.52 -19.047 -21.219 1 96.75 39 THR B N 1
ATOM 1481 C CA . THR B 1 39 ? -4.297 -17.938 -21.781 1 96.75 39 THR B CA 1
ATOM 1482 C C . THR B 1 39 ? -5.383 -17.5 -20.797 1 96.75 39 THR B C 1
ATOM 1484 O O . THR B 1 39 ? -5.691 -18.219 -19.844 1 96.75 39 THR B O 1
ATOM 1487 N N . MET B 1 40 ? -5.926 -16.266 -21.078 1 97.38 40 MET B N 1
ATOM 1488 C CA . MET B 1 40 ? -7.031 -15.781 -20.25 1 97.38 40 MET B CA 1
ATOM 1489 C C . MET B 1 40 ? -8.242 -16.703 -20.359 1 97.38 40 MET B C 1
ATOM 1491 O O . MET B 1 40 ? -8.984 -16.875 -19.391 1 97.38 40 MET B O 1
ATOM 1495 N N . GLU B 1 41 ? -8.359 -17.328 -21.5 1 96.81 41 GLU B N 1
ATOM 1496 C CA . GLU B 1 41 ? -9.453 -18.266 -21.703 1 96.81 41 GLU B CA 1
ATOM 1497 C C . GLU B 1 41 ? -9.297 -19.484 -20.797 1 96.81 41 GLU B C 1
ATOM 1499 O O . GLU B 1 41 ? -10.266 -19.922 -20.156 1 96.81 41 GLU B O 1
ATOM 1504 N N . ARG B 1 42 ? -8.102 -19.969 -20.75 1 96.38 42 ARG B N 1
ATOM 1505 C CA . ARG B 1 42 ? -7.832 -21.125 -19.906 1 96.38 42 ARG B CA 1
ATOM 1506 C C . ARG B 1 42 ? -8.023 -20.781 -18.438 1 96.38 42 ARG B C 1
ATOM 1508 O O . ARG B 1 42 ? -8.516 -21.609 -17.656 1 96.38 42 ARG B O 1
ATOM 1515 N N . LEU B 1 43 ? -7.574 -19.609 -18.031 1 97.94 43 LEU B N 1
ATOM 1516 C CA . LEU B 1 43 ? -7.793 -19.156 -16.656 1 97.94 43 LEU B CA 1
ATOM 1517 C C . LEU B 1 43 ? -9.281 -19.078 -16.344 1 97.94 43 LEU B C 1
ATOM 1519 O O . LEU B 1 43 ? -9.734 -19.531 -15.289 1 97.94 43 LEU B O 1
ATOM 1523 N N . GLN B 1 44 ? -10.07 -18.562 -17.281 1 97.62 44 GLN B N 1
ATOM 1524 C CA . GLN B 1 44 ? -11.516 -18.469 -17.109 1 97.62 44 GLN B CA 1
ATOM 1525 C C . GLN B 1 44 ? -12.148 -19.859 -16.984 1 97.62 44 GLN B C 1
ATOM 1527 O O . GLN B 1 44 ? -13.07 -20.047 -16.188 1 97.62 44 GLN B O 1
ATOM 1532 N N . ASP B 1 45 ? -11.695 -20.781 -17.766 1 97.62 45 ASP B N 1
ATOM 1533 C CA . ASP B 1 45 ? -12.188 -22.156 -17.672 1 97.62 45 ASP B CA 1
ATOM 1534 C C . ASP B 1 45 ? -11.938 -22.75 -16.281 1 97.62 45 ASP B C 1
ATOM 1536 O O . ASP B 1 45 ? -12.812 -23.406 -15.711 1 97.62 45 ASP B O 1
ATOM 1540 N N . PHE B 1 46 ? -10.828 -22.484 -15.727 1 98.06 46 PHE B N 1
ATOM 1541 C CA . PHE B 1 46 ? -10.477 -22.953 -14.391 1 98.06 46 PHE B CA 1
ATOM 1542 C C . PHE B 1 46 ? -11.414 -22.359 -13.344 1 98.06 46 PHE B C 1
ATOM 1544 O O . PHE B 1 46 ? -11.945 -23.094 -12.5 1 98.06 46 PHE B O 1
ATOM 1551 N N . LEU B 1 47 ? -11.602 -21.094 -13.453 1 98.12 47 LEU B N 1
ATOM 1552 C CA . LEU B 1 47 ? -12.477 -20.406 -12.508 1 98.12 47 LEU B CA 1
ATOM 1553 C C . LEU B 1 47 ? -13.914 -20.922 -12.625 1 98.12 47 LEU B C 1
ATOM 1555 O O . LEU B 1 47 ? -14.586 -21.125 -11.617 1 98.12 47 LEU B O 1
ATOM 1559 N N . SER B 1 48 ? -14.359 -21.188 -13.859 1 97.88 48 SER B N 1
ATOM 1560 C CA . SER B 1 48 ? -15.695 -21.719 -14.078 1 97.88 48 SER B CA 1
ATOM 1561 C C . SER B 1 48 ? -15.859 -23.094 -13.438 1 97.88 48 SER B C 1
ATOM 1563 O O . SER B 1 48 ? -16.891 -23.391 -12.844 1 97.88 48 SER B O 1
ATOM 1565 N N . ALA B 1 49 ? -14.867 -23.906 -13.547 1 97 49 ALA B N 1
ATOM 1566 C CA . ALA B 1 49 ? -14.891 -25.234 -12.938 1 97 49 ALA B CA 1
ATOM 1567 C C . ALA B 1 49 ? -14.977 -25.141 -11.422 1 97 49 ALA B C 1
ATOM 1569 O O . ALA B 1 49 ? -15.531 -26.031 -10.766 1 97 49 ALA B O 1
ATOM 1570 N N . CYS B 1 50 ? -14.492 -24.094 -10.914 1 96.44 50 CYS B N 1
ATOM 1571 C CA . CYS B 1 50 ? -14.531 -23.875 -9.477 1 96.44 50 CYS B CA 1
ATOM 1572 C C . CYS B 1 50 ? -15.789 -23.109 -9.07 1 96.44 50 CYS B C 1
ATOM 1574 O O . CYS B 1 50 ? -15.961 -22.766 -7.902 1 96.44 50 CYS B O 1
ATOM 1576 N N . TYR B 1 51 ? -16.625 -22.75 -9.977 1 96.19 51 TYR B N 1
ATOM 1577 C CA . TYR B 1 51 ? -17.891 -22.062 -9.766 1 96.19 51 TYR B CA 1
ATOM 1578 C C . TYR B 1 51 ? -17.641 -20.656 -9.203 1 96.19 51 TYR B C 1
ATOM 1580 O O . TYR B 1 51 ? -18.312 -20.25 -8.25 1 96.19 51 TYR B O 1
ATOM 1588 N N . THR B 1 52 ? -16.578 -20.031 -9.75 1 96.5 52 THR B N 1
ATOM 1589 C CA . THR B 1 52 ? -16.266 -18.656 -9.344 1 96.5 52 THR B CA 1
ATOM 1590 C C . THR B 1 52 ? -15.906 -17.812 -10.555 1 96.5 52 THR B C 1
ATOM 1592 O O . THR B 1 52 ? -15.898 -18.297 -11.688 1 96.5 52 THR B O 1
ATOM 1595 N N . ASN B 1 53 ? -15.75 -16.5 -10.32 1 96.25 53 ASN B N 1
ATOM 1596 C CA . ASN B 1 53 ? -15.422 -15.555 -11.375 1 96.25 53 ASN B CA 1
ATOM 1597 C C . ASN B 1 53 ? -14.117 -14.82 -11.078 1 96.25 53 ASN B C 1
ATOM 1599 O O . ASN B 1 53 ? -13.625 -14.852 -9.953 1 96.25 53 ASN B O 1
ATOM 1603 N N . PHE B 1 54 ? -13.68 -14.234 -12.156 1 96.31 54 PHE B N 1
ATOM 1604 C CA . PHE B 1 54 ? -12.445 -13.461 -12.031 1 96.31 54 PHE B CA 1
ATOM 1605 C C . PHE B 1 54 ? -12.664 -12.234 -11.148 1 96.31 54 PHE B C 1
ATOM 1607 O O . PHE B 1 54 ? -13.586 -11.453 -11.383 1 96.31 54 PHE B O 1
ATOM 1614 N N . ASN B 1 55 ? -11.852 -12.102 -10.141 1 95.31 55 ASN B N 1
ATOM 1615 C CA . ASN B 1 55 ? -11.875 -10.945 -9.242 1 95.31 55 ASN B CA 1
ATOM 1616 C C . ASN B 1 55 ? -10.977 -9.828 -9.75 1 95.31 55 ASN B C 1
ATOM 1618 O O . ASN B 1 55 ? -9.766 -10.016 -9.914 1 95.31 55 ASN B O 1
ATOM 1622 N N . PRO B 1 56 ? -11.531 -8.641 -10 1 93.5 56 PRO B N 1
ATOM 1623 C CA . PRO B 1 56 ? -10.727 -7.52 -10.492 1 93.5 56 PRO B CA 1
ATOM 1624 C C . PRO B 1 56 ? -9.547 -7.195 -9.578 1 93.5 56 PRO B C 1
ATOM 1626 O O . PRO B 1 56 ? -8.547 -6.633 -10.039 1 93.5 56 PRO B O 1
ATOM 1629 N N . LYS B 1 57 ? -9.625 -7.562 -8.367 1 92 57 LYS B N 1
ATOM 1630 C CA . LYS B 1 57 ? -8.539 -7.328 -7.414 1 92 57 LYS B CA 1
ATOM 1631 C C . LYS B 1 57 ? -7.262 -8.031 -7.852 1 92 57 LYS B C 1
ATOM 1633 O O . LYS B 1 57 ? -6.16 -7.574 -7.551 1 92 57 LYS B O 1
ATOM 1638 N N . VAL B 1 58 ? -7.406 -9.039 -8.594 1 95.69 58 VAL B N 1
ATOM 1639 C CA . VAL B 1 58 ? -6.273 -9.844 -9.047 1 95.69 58 VAL B CA 1
ATOM 1640 C C . VAL B 1 58 ? -5.367 -9 -9.945 1 95.69 58 VAL B C 1
ATOM 1642 O O . VAL B 1 58 ? -4.148 -9 -9.773 1 95.69 58 VAL B O 1
ATOM 1645 N N . ALA B 1 59 ? -5.992 -8.312 -10.836 1 93.88 59 ALA B N 1
ATOM 1646 C CA . ALA B 1 59 ? -5.223 -7.441 -11.727 1 93.88 59 ALA B CA 1
ATOM 1647 C C . ALA B 1 59 ? -4.492 -6.359 -10.938 1 93.88 59 ALA B C 1
ATOM 1649 O O . ALA B 1 59 ? -3.346 -6.023 -11.25 1 93.88 59 ALA B O 1
ATOM 1650 N N . ASP B 1 60 ? -5.086 -5.852 -9.922 1 90 60 ASP B N 1
ATOM 1651 C CA . ASP B 1 60 ? -4.48 -4.824 -9.086 1 90 60 ASP B CA 1
ATOM 1652 C C . ASP B 1 60 ? -3.279 -5.371 -8.32 1 90 60 ASP B C 1
ATOM 1654 O O . ASP B 1 60 ? -2.246 -4.707 -8.219 1 90 60 ASP B O 1
ATOM 1658 N N . LEU B 1 61 ? -3.439 -6.562 -7.848 1 92.06 61 LEU B N 1
ATOM 1659 C CA . LEU B 1 61 ? -2.342 -7.195 -7.121 1 92.06 61 LEU B CA 1
ATOM 1660 C C . LEU B 1 61 ? -1.138 -7.406 -8.031 1 92.06 61 LEU B C 1
ATOM 1662 O O . LEU B 1 61 ? 0.002 -7.164 -7.629 1 92.06 61 LEU B O 1
ATOM 1666 N N . TYR B 1 62 ? -1.46 -7.828 -9.273 1 94.94 62 TYR B N 1
ATOM 1667 C CA . TYR B 1 62 ? -0.374 -8.062 -10.211 1 94.94 62 TYR B CA 1
ATOM 1668 C C . TYR B 1 62 ? 0.307 -6.754 -10.602 1 94.94 62 TYR B C 1
ATOM 1670 O O . TYR B 1 62 ? 1.534 -6.641 -10.531 1 94.94 62 TYR B O 1
ATOM 1678 N N . LYS B 1 63 ? -0.495 -5.719 -10.859 1 90.75 63 LYS B N 1
ATOM 1679 C CA . LYS B 1 63 ? 0.055 -4.426 -11.25 1 90.75 63 LYS B CA 1
ATOM 1680 C C . LYS B 1 63 ? 0.804 -3.771 -10.094 1 90.75 63 LYS B C 1
ATOM 1682 O O . LYS B 1 63 ? 1.771 -3.037 -10.312 1 90.75 63 LYS B O 1
ATOM 1687 N N . GLY B 1 64 ? 0.347 -4.074 -8.945 1 86.62 64 GLY B N 1
ATOM 1688 C CA . GLY B 1 64 ? 0.957 -3.541 -7.738 1 86.62 64 GLY B CA 1
ATOM 1689 C C . GLY B 1 64 ? 2.23 -4.266 -7.344 1 86.62 64 GLY B C 1
ATOM 1690 O O . GLY B 1 64 ? 2.816 -3.975 -6.297 1 86.62 64 GLY B O 1
ATOM 1691 N N . ARG B 1 65 ? 2.686 -5.273 -8.141 1 91.88 65 ARG B N 1
ATOM 1692 C CA . ARG B 1 65 ? 3.926 -6.016 -7.949 1 91.88 65 ARG B CA 1
ATOM 1693 C C . ARG B 1 65 ? 3.902 -6.785 -6.633 1 91.88 65 ARG B C 1
ATOM 1695 O O . ARG B 1 65 ? 4.879 -6.77 -5.883 1 91.88 65 ARG B O 1
ATOM 1702 N N . ASN B 1 66 ? 2.822 -7.395 -6.363 1 93.62 66 ASN B N 1
ATOM 1703 C CA . ASN B 1 66 ? 2.646 -8.141 -5.121 1 93.62 66 ASN B CA 1
ATOM 1704 C C . ASN B 1 66 ? 3.266 -9.531 -5.211 1 93.62 66 ASN B C 1
ATOM 1706 O O . ASN B 1 66 ? 3.309 -10.258 -4.219 1 93.62 66 ASN B O 1
ATOM 1710 N N . ILE B 1 67 ? 3.752 -9.953 -6.367 1 96.69 67 ILE B N 1
ATOM 1711 C CA . ILE B 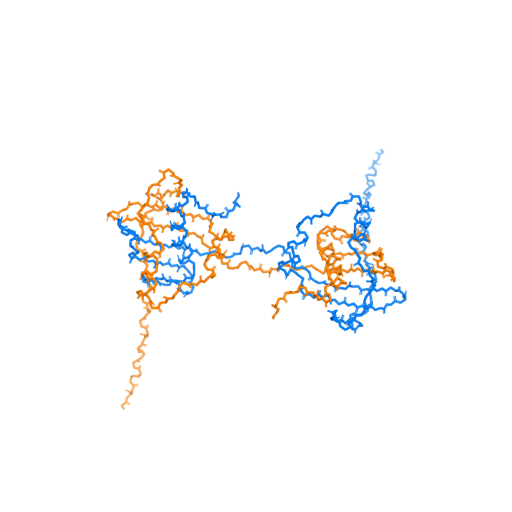1 67 ? 4.418 -11.242 -6.523 1 96.69 67 ILE B CA 1
ATOM 1712 C C . ILE B 1 67 ? 5.914 -11.078 -6.27 1 96.69 67 ILE B C 1
ATOM 1714 O O . ILE B 1 67 ? 6.57 -10.242 -6.902 1 96.69 67 ILE B O 1
ATOM 1718 N N . GLN B 1 68 ? 6.406 -11.859 -5.344 1 95.75 68 GLN B N 1
ATOM 1719 C CA . GLN B 1 68 ? 7.824 -11.766 -5.008 1 95.75 68 GLN B CA 1
ATOM 1720 C C . GLN B 1 68 ? 8.688 -12.469 -6.051 1 95.75 68 GLN B C 1
ATOM 1722 O O . GLN B 1 68 ? 9.711 -11.938 -6.473 1 95.75 68 GLN B O 1
ATOM 1727 N N . TYR B 1 69 ? 8.297 -13.664 -6.461 1 96.38 69 TYR B N 1
ATOM 1728 C CA . TYR B 1 69 ? 8.992 -14.445 -7.477 1 96.38 69 TYR B CA 1
ATOM 1729 C C . TYR B 1 69 ? 8.062 -15.477 -8.102 1 96.38 69 TYR B C 1
ATOM 1731 O O . TYR B 1 69 ? 7.023 -15.812 -7.535 1 96.38 69 TYR B O 1
ATOM 1739 N N . VAL B 1 70 ? 8.375 -15.867 -9.297 1 97.81 70 VAL B N 1
ATOM 1740 C CA . VAL B 1 70 ? 7.77 -17.016 -9.945 1 97.81 70 VAL B CA 1
ATOM 1741 C C . VAL B 1 70 ? 8.859 -17.969 -10.453 1 97.81 70 VAL B C 1
ATOM 1743 O O . VAL B 1 70 ? 9.75 -17.547 -11.203 1 97.81 70 VAL B O 1
ATOM 1746 N N . ARG B 1 71 ? 8.805 -19.188 -9.984 1 97.62 71 ARG B N 1
ATOM 1747 C CA . ARG B 1 71 ? 9.75 -20.219 -10.422 1 97.62 71 ARG B CA 1
ATOM 1748 C C . ARG B 1 71 ? 9.016 -21.422 -11.008 1 97.62 71 ARG B C 1
ATOM 1750 O O . ARG B 1 71 ? 7.883 -21.703 -10.625 1 97.62 71 ARG B O 1
ATOM 1757 N N . THR B 1 72 ? 9.68 -22.125 -11.945 1 97.69 72 THR B N 1
ATOM 1758 C CA . THR B 1 72 ? 9.047 -23.266 -12.594 1 97.69 72 THR B CA 1
ATOM 1759 C C . THR B 1 72 ? 9.992 -24.469 -12.617 1 97.69 72 THR B C 1
ATOM 1761 O O . THR B 1 72 ? 11.211 -24.297 -12.539 1 97.69 72 THR B O 1
ATOM 1764 N N . ALA B 1 73 ? 9.422 -25.578 -12.586 1 97.19 73 ALA B N 1
ATOM 1765 C CA . ALA B 1 73 ? 10.102 -26.859 -12.758 1 97.19 73 ALA B CA 1
ATOM 1766 C C . ALA B 1 73 ? 9.258 -27.828 -13.594 1 97.19 73 ALA B C 1
ATOM 1768 O O . ALA B 1 73 ? 8.031 -27.75 -13.586 1 97.19 73 ALA B O 1
ATOM 1769 N N . VAL B 1 74 ? 9.969 -28.641 -14.336 1 95.06 74 VAL B N 1
ATOM 1770 C CA . VAL B 1 74 ? 9.281 -29.641 -15.148 1 95.06 74 VAL B CA 1
ATOM 1771 C C . VAL B 1 74 ? 9.5 -31.031 -14.57 1 95.06 74 VAL B C 1
ATOM 1773 O O . VAL B 1 74 ? 10.633 -31.406 -14.242 1 95.06 74 VAL B O 1
ATOM 1776 N N . HIS B 1 75 ? 8.352 -31.719 -14.367 1 94.44 75 HIS B N 1
ATOM 1777 C CA . HIS B 1 75 ? 8.414 -33.094 -13.906 1 94.44 75 HIS B CA 1
ATOM 1778 C C . HIS B 1 75 ? 7.277 -33.938 -14.492 1 94.44 75 HIS B C 1
ATOM 1780 O O . HIS B 1 75 ? 6.109 -33.562 -14.391 1 94.44 75 HIS B O 1
ATOM 1786 N N . GLU B 1 76 ? 7.535 -35.156 -15.039 1 90.44 76 GLU B N 1
ATOM 1787 C CA . GLU B 1 76 ? 6.578 -36.125 -15.555 1 90.44 76 GLU B CA 1
ATOM 1788 C C . GLU B 1 76 ? 5.516 -35.438 -16.422 1 90.44 76 GLU B C 1
ATOM 1790 O O . GLU B 1 76 ? 4.316 -35.656 -16.203 1 90.44 76 GLU B O 1
ATOM 1795 N N . ASN B 1 77 ? 5.781 -34.625 -17.266 1 90.25 77 ASN B N 1
ATOM 1796 C CA . ASN B 1 77 ? 4.934 -34 -18.281 1 90.25 77 ASN B CA 1
ATOM 1797 C C . ASN B 1 77 ? 4.09 -32.875 -17.688 1 90.25 77 ASN B C 1
ATOM 1799 O O . ASN B 1 77 ? 3.086 -32.469 -18.281 1 90.25 77 ASN B O 1
ATOM 1803 N N . LEU B 1 78 ? 4.434 -32.562 -16.469 1 96.25 78 LEU B N 1
ATOM 1804 C CA . LEU B 1 78 ? 3.779 -31.422 -15.844 1 96.25 78 LEU B CA 1
ATOM 1805 C C . LEU B 1 78 ? 4.77 -30.281 -15.609 1 96.25 78 LEU B C 1
ATOM 1807 O O . LEU B 1 78 ? 5.969 -30.531 -15.445 1 96.25 78 LEU B O 1
ATOM 1811 N N . VAL B 1 79 ? 4.234 -29.094 -15.703 1 97.25 79 VAL B N 1
ATOM 1812 C CA . VAL B 1 79 ? 5 -27.922 -15.297 1 97.25 79 VAL B CA 1
ATOM 1813 C C . VAL B 1 79 ? 4.551 -27.469 -13.906 1 97.25 79 VAL B C 1
ATOM 1815 O O . VAL B 1 79 ? 3.367 -27.188 -13.695 1 97.25 79 VAL B O 1
ATOM 1818 N N . TYR B 1 80 ? 5.484 -27.438 -12.992 1 98.12 80 TYR B N 1
ATOM 1819 C CA . TYR B 1 80 ? 5.219 -26.984 -11.633 1 98.12 80 TYR B CA 1
ATOM 1820 C C . TYR B 1 80 ? 5.629 -25.531 -11.453 1 98.12 80 TYR B C 1
ATOM 1822 O O . TYR B 1 80 ? 6.664 -25.094 -11.969 1 98.12 80 TYR B O 1
ATOM 1830 N N . VAL B 1 81 ? 4.766 -24.781 -10.789 1 98.44 81 VAL B N 1
ATOM 1831 C CA . VAL B 1 81 ? 5.004 -23.359 -10.5 1 98.44 81 VAL B CA 1
ATOM 1832 C C . VAL B 1 81 ? 5.02 -23.141 -8.992 1 98.44 81 VAL B C 1
ATOM 1834 O O . VAL B 1 81 ? 4.156 -23.641 -8.273 1 98.44 81 VAL B O 1
ATOM 1837 N N . THR B 1 82 ? 6.004 -22.469 -8.477 1 98.56 82 THR B N 1
ATOM 1838 C CA . THR B 1 82 ? 6.039 -22 -7.094 1 98.56 82 THR B CA 1
ATOM 1839 C C . THR B 1 82 ? 6.258 -20.484 -7.031 1 98.56 82 THR B C 1
ATOM 1841 O O . THR B 1 82 ? 6.969 -19.922 -7.863 1 98.56 82 THR B O 1
ATOM 1844 N N . SER B 1 83 ? 5.535 -19.891 -6.105 1 98.62 83 SER B N 1
ATOM 1845 C CA . SER B 1 83 ? 5.582 -18.438 -5.984 1 98.62 83 SER B CA 1
ATOM 1846 C C . SER B 1 83 ? 5.281 -17.984 -4.555 1 98.62 83 SER B C 1
ATOM 1848 O O . SER B 1 83 ? 4.945 -18.812 -3.703 1 98.62 83 SER B O 1
ATOM 1850 N N . SER B 1 84 ? 5.57 -16.719 -4.316 1 98.06 84 SER B N 1
ATOM 1851 C CA . SER B 1 84 ? 5.203 -16.062 -3.074 1 98.06 84 SER B CA 1
ATOM 1852 C C . SER B 1 84 ? 4.492 -14.734 -3.344 1 98.06 84 SER B C 1
ATOM 1854 O O . SER B 1 84 ? 4.977 -13.906 -4.117 1 98.06 84 SER B O 1
ATOM 1856 N N . VAL B 1 85 ? 3.299 -14.602 -2.75 1 96.94 85 VAL B N 1
ATOM 1857 C CA . VAL B 1 85 ? 2.465 -13.43 -3.018 1 96.94 85 VAL B CA 1
ATOM 1858 C C . VAL B 1 85 ? 2.23 -12.664 -1.721 1 96.94 85 VAL B C 1
ATOM 1860 O O . VAL B 1 85 ? 1.817 -13.242 -0.712 1 96.94 85 VAL B O 1
ATOM 1863 N N . TRP B 1 86 ? 2.527 -11.32 -1.812 1 93.69 86 TRP B N 1
ATOM 1864 C CA . TRP B 1 86 ? 2.256 -10.461 -0.668 1 93.69 86 TRP B CA 1
ATOM 1865 C C . TRP B 1 86 ? 0.756 -10.328 -0.423 1 93.69 86 TRP B C 1
ATOM 1867 O O . TRP B 1 86 ? -0.024 -10.195 -1.369 1 93.69 86 TRP B O 1
ATOM 1877 N N . ALA B 1 87 ? 0.513 -10.453 0.901 1 88.5 87 ALA B N 1
ATOM 1878 C CA . ALA B 1 87 ? -0.853 -10.078 1.25 1 88.5 87 ALA B CA 1
ATOM 1879 C C . ALA B 1 87 ? -1.053 -8.57 1.12 1 88.5 87 ALA B C 1
ATOM 1881 O O . ALA B 1 87 ? -0.093 -7.824 0.901 1 88.5 87 ALA B O 1
ATOM 1882 N N . GLU B 1 88 ? -2.299 -8.125 1.097 1 76.69 88 GLU B N 1
ATOM 1883 C CA . GLU B 1 88 ? -2.611 -6.699 1.008 1 76.69 88 GLU B CA 1
ATOM 1884 C C . GLU B 1 88 ? -1.764 -5.887 1.981 1 76.69 88 GLU B C 1
ATOM 1886 O O . GLU B 1 88 ? -1.538 -6.309 3.117 1 76.69 88 GLU B O 1
ATOM 1891 N N . MET B 1 89 ? -1.09 -4.848 1.32 1 75.44 89 MET B N 1
ATOM 1892 C CA . MET B 1 89 ? -0.271 -3.953 2.133 1 75.44 89 MET B CA 1
ATOM 1893 C C . MET B 1 89 ? -1.087 -3.359 3.277 1 75.44 89 MET B C 1
ATOM 1895 O O . MET B 1 89 ? -2.264 -3.035 3.104 1 75.44 89 MET B O 1
ATOM 1899 N N . LYS B 1 90 ? -0.45 -3.465 4.527 1 74.31 90 LYS B N 1
ATOM 1900 C CA . LYS B 1 90 ? -1.106 -2.896 5.703 1 74.31 90 LYS B CA 1
ATOM 1901 C C . LYS B 1 90 ? -0.431 -1.598 6.133 1 74.31 90 LYS B C 1
ATOM 1903 O O . LYS B 1 90 ? 0.788 -1.456 6.012 1 74.31 90 LYS B O 1
ATOM 1908 N N . LYS B 1 91 ? -1.358 -0.646 6.469 1 74.56 91 LYS B N 1
ATOM 1909 C CA . LYS B 1 91 ? -0.868 0.542 7.16 1 74.56 91 LYS B CA 1
ATOM 1910 C C . LYS B 1 91 ? -0.511 0.223 8.609 1 74.56 91 LYS B C 1
ATOM 1912 O O . LYS B 1 91 ? -1.367 -0.208 9.383 1 74.56 91 LYS B O 1
ATOM 1917 N N . THR B 1 92 ? 0.854 0.271 8.922 1 80.81 92 THR B N 1
ATOM 1918 C CA . THR B 1 92 ? 1.271 -0.212 10.234 1 80.81 92 THR B CA 1
ATOM 1919 C C . THR B 1 92 ? 1.682 0.95 11.133 1 80.81 92 THR B C 1
ATOM 1921 O O . THR B 1 92 ? 1.488 0.9 12.344 1 80.81 92 THR B O 1
ATOM 1924 N N . VAL B 1 93 ? 2.283 1.949 10.602 1 89.19 93 VAL B N 1
ATOM 1925 C CA . VAL B 1 93 ? 2.793 3.051 11.414 1 89.19 93 VAL B CA 1
ATOM 1926 C C . VAL B 1 93 ? 2.236 4.375 10.891 1 89.19 93 VAL B C 1
ATOM 1928 O O . VAL B 1 93 ? 2.166 4.594 9.68 1 89.19 93 VAL B O 1
ATOM 1931 N N . SER B 1 94 ? 1.761 5.199 11.82 1 95.12 94 SER B N 1
ATOM 1932 C CA . SER B 1 94 ? 1.349 6.551 11.453 1 95.12 94 SER B CA 1
ATOM 1933 C C . SER B 1 94 ? 2.078 7.594 12.297 1 95.12 94 SER B C 1
ATOM 1935 O O . SER B 1 94 ? 2.594 7.281 13.375 1 95.12 94 SER B O 1
ATOM 1937 N N . TYR B 1 95 ? 2.162 8.797 11.758 1 97.5 95 TYR B N 1
ATOM 1938 C CA . TYR B 1 95 ? 2.826 9.906 12.438 1 97.5 95 TYR B CA 1
ATOM 1939 C C . TYR B 1 95 ? 1.877 11.086 12.617 1 97.5 95 TYR B C 1
ATOM 1941 O O . TYR B 1 95 ? 1.194 11.492 11.68 1 97.5 95 TYR B O 1
ATOM 1949 N N . LYS B 1 96 ? 1.962 11.555 13.898 1 98.25 96 LYS B N 1
ATOM 1950 C CA . LYS B 1 96 ? 1.188 12.758 14.164 1 98.25 96 LYS B CA 1
ATOM 1951 C C . LYS B 1 96 ? 1.867 13.992 13.578 1 98.25 96 LYS B C 1
ATOM 1953 O O . LYS B 1 96 ? 3.082 14.156 13.703 1 98.25 96 LYS B O 1
ATOM 1958 N N . VAL B 1 97 ? 1.114 14.844 12.969 1 98.62 97 VAL B N 1
ATOM 1959 C CA . VAL B 1 97 ? 1.58 16.094 12.375 1 98.62 97 VAL B CA 1
ATOM 1960 C C . VAL B 1 97 ? 0.824 17.266 12.984 1 98.62 97 VAL B C 1
ATOM 1962 O O . VAL B 1 97 ? -0.401 17.219 13.117 1 98.62 97 VAL B O 1
ATOM 1965 N N . ASP B 1 98 ? 1.567 18.266 13.383 1 98.75 98 ASP B N 1
ATOM 1966 C CA . ASP B 1 98 ? 0.99 19.516 13.844 1 98.75 98 ASP B CA 1
ATOM 1967 C C . ASP B 1 98 ? 1.535 20.703 13.039 1 98.75 98 ASP B C 1
ATOM 1969 O O . ASP B 1 98 ? 2.729 20.75 12.734 1 98.75 98 ASP B O 1
ATOM 1973 N N . ALA B 1 99 ? 0.637 21.625 12.75 1 98.62 99 ALA B N 1
ATOM 1974 C CA . ALA B 1 99 ? 1.046 22.859 12.086 1 98.62 99 ALA B CA 1
ATOM 1975 C C . ALA B 1 99 ? 0.172 24.031 12.516 1 98.62 99 ALA B C 1
ATOM 1977 O O . ALA B 1 99 ? -0.936 23.828 13.023 1 98.62 99 ALA B O 1
ATOM 1978 N N . SER B 1 100 ? 0.691 25.203 12.383 1 98.19 100 SER B N 1
ATOM 1979 C CA . SER B 1 100 ? -0.068 26.438 12.586 1 98.19 100 SER B CA 1
ATOM 1980 C C . SER B 1 100 ? 0.042 27.344 11.367 1 98.19 100 SER B C 1
ATOM 1982 O O . SER B 1 100 ? 1.108 27.453 10.758 1 98.19 100 SER B O 1
ATOM 1984 N N . LEU B 1 101 ? -1.086 27.984 11.031 1 97.75 101 LEU B N 1
ATOM 1985 C CA . LEU B 1 101 ? -1.188 28.859 9.883 1 97.75 101 LEU B CA 1
ATOM 1986 C C . LEU B 1 101 ? -1.652 30.25 10.297 1 97.75 101 LEU B C 1
ATOM 1988 O O . LEU B 1 101 ? -2.51 30.391 11.18 1 97.75 101 LEU B O 1
ATOM 1992 N N . THR B 1 102 ? -1.151 31.234 9.57 1 97 102 THR B N 1
ATOM 1993 C CA . THR B 1 102 ? -1.686 32.594 9.703 1 97 102 THR B CA 1
ATOM 1994 C C . THR B 1 102 ? -3.008 32.719 8.953 1 97 102 THR B C 1
ATOM 1996 O O . THR B 1 102 ? -3.402 31.828 8.211 1 97 102 THR B O 1
ATOM 1999 N N . LYS B 1 103 ? -3.656 33.875 9.125 1 93.69 103 LYS B N 1
ATOM 2000 C CA . LYS B 1 103 ? -4.934 34.125 8.469 1 93.69 103 LYS B CA 1
ATOM 2001 C C . LYS B 1 103 ? -4.777 34.156 6.953 1 93.69 103 LYS B C 1
ATOM 2003 O O . LYS B 1 103 ? -5.75 34 6.215 1 93.69 103 LYS B O 1
ATOM 2008 N N . ASP B 1 104 ? -3.533 34.375 6.516 1 93.75 104 ASP B N 1
ATOM 2009 C CA . ASP B 1 104 ? -3.275 34.469 5.078 1 93.75 104 ASP B CA 1
ATOM 2010 C C . ASP B 1 104 ? -2.842 33.125 4.52 1 93.75 104 ASP B C 1
ATOM 2012 O O . ASP B 1 104 ? -2.465 33.031 3.35 1 93.75 104 ASP B O 1
ATOM 2016 N N . GLY B 1 105 ? -2.811 32.156 5.316 1 95.56 105 GLY B N 1
ATOM 2017 C CA . GLY B 1 105 ? -2.482 30.812 4.84 1 95.56 105 GLY B CA 1
ATOM 2018 C C . GLY B 1 105 ? -0.993 30.531 4.844 1 95.56 105 GLY B C 1
ATOM 2019 O O . GLY B 1 105 ? -0.53 29.609 4.164 1 95.56 105 GLY B O 1
ATOM 2020 N N . VAL B 1 106 ? -0.266 31.344 5.621 1 96.31 106 VAL B N 1
ATOM 2021 C CA . VAL B 1 106 ? 1.179 31.172 5.723 1 96.31 106 VAL B CA 1
ATOM 2022 C C . VAL B 1 106 ? 1.505 30.234 6.891 1 96.31 106 VAL B C 1
ATOM 2024 O O . VAL B 1 106 ? 0.963 30.406 7.988 1 96.31 106 VAL B O 1
ATOM 2027 N N . VAL B 1 107 ? 2.402 29.234 6.613 1 97.81 107 VAL B N 1
ATOM 2028 C CA . VAL B 1 107 ? 2.781 28.281 7.66 1 97.81 107 VAL B CA 1
ATOM 2029 C C . VAL B 1 107 ? 3.639 29 8.711 1 97.81 107 VAL B C 1
ATOM 2031 O O . VAL B 1 107 ? 4.66 29.594 8.375 1 97.81 107 VAL B O 1
ATOM 2034 N N . SER B 1 108 ? 3.291 28.953 9.922 1 97.06 108 SER B N 1
ATOM 2035 C CA . SER B 1 108 ? 4.035 29.562 11.023 1 97.06 108 SER B CA 1
ATOM 2036 C C . SER B 1 108 ? 4.98 28.547 11.672 1 97.06 108 SER B C 1
ATOM 2038 O O . SER B 1 108 ? 6.16 28.844 11.875 1 97.06 108 SER B O 1
ATOM 2040 N N . GLU B 1 109 ? 4.461 27.438 12.039 1 98.12 109 GLU B N 1
ATOM 2041 C CA . GLU B 1 109 ? 5.223 26.344 12.617 1 98.12 109 GLU B CA 1
ATOM 2042 C C . GLU B 1 109 ? 4.691 24.984 12.133 1 98.12 109 GLU B C 1
ATOM 2044 O O . GLU B 1 109 ? 3.541 24.891 11.711 1 98.12 109 GLU B O 1
ATOM 2049 N N . SER B 1 110 ? 5.5 24.016 12.141 1 98.5 110 SER B N 1
ATOM 2050 C CA . SER B 1 110 ? 5.133 22.656 11.812 1 98.5 110 SER B CA 1
ATOM 2051 C C . SER B 1 110 ? 6.016 21.641 12.539 1 98.5 110 SER B C 1
ATOM 2053 O O . SER B 1 110 ? 7.168 21.953 12.867 1 98.5 110 SER B O 1
ATOM 2055 N N . GLN B 1 111 ? 5.473 20.547 12.789 1 98.5 111 GLN B N 1
ATOM 2056 C CA . GLN B 1 111 ? 6.203 19.453 13.445 1 98.5 111 GLN B CA 1
ATOM 2057 C C . GLN B 1 111 ? 5.582 18.109 13.117 1 98.5 111 GLN B C 1
ATOM 2059 O O . GLN B 1 111 ? 4.387 18.016 12.828 1 98.5 111 GLN B O 1
ATOM 2064 N N . CYS B 1 112 ? 6.316 17.156 13.156 1 98.06 112 CYS B N 1
ATOM 2065 C CA . CYS B 1 112 ? 5.93 15.773 12.93 1 98.06 112 CYS B CA 1
ATOM 2066 C C . CYS B 1 112 ? 6.656 14.836 13.883 1 98.06 112 CYS B C 1
ATOM 2068 O O . CYS B 1 112 ? 7.82 15.055 14.211 1 98.06 112 CYS B O 1
ATOM 2070 N N . GLU B 1 113 ? 6.059 13.727 14.211 1 97.06 113 GLU B N 1
ATOM 2071 C CA . GLU B 1 113 ? 6.641 12.805 15.18 1 97.06 113 GLU B CA 1
ATOM 2072 C C . GLU B 1 113 ? 7.582 11.812 14.5 1 97.06 113 GLU B C 1
ATOM 2074 O O . GLU B 1 113 ? 8.141 10.938 15.148 1 97.06 113 GLU B O 1
ATOM 2079 N N . CYS B 1 114 ? 7.773 11.961 13.219 1 96.06 114 CYS B N 1
ATOM 2080 C CA . CYS B 1 114 ? 8.734 11.094 12.555 1 96.06 114 CYS B CA 1
ATOM 2081 C C . CYS B 1 114 ? 10.156 11.594 12.758 1 96.06 114 CYS B C 1
ATOM 2083 O O . CYS B 1 114 ? 10.367 12.688 13.281 1 96.06 114 CYS B O 1
ATOM 2085 N N . ALA B 1 115 ? 11.203 10.891 12.328 1 93.88 115 ALA B N 1
ATOM 2086 C CA . ALA B 1 115 ? 12.625 11.156 12.539 1 93.88 115 ALA B CA 1
ATOM 2087 C C . ALA B 1 115 ? 13.039 12.461 11.867 1 93.88 115 ALA B C 1
ATOM 2089 O O . ALA B 1 115 ? 13.953 13.148 12.336 1 93.88 115 ALA B O 1
ATOM 2090 N N . ALA B 1 116 ? 12.391 12.852 10.781 1 94.62 116 ALA B N 1
ATOM 2091 C CA . ALA B 1 116 ? 12.742 14.055 10.031 1 94.62 116 ALA B CA 1
ATOM 2092 C C . ALA B 1 116 ? 11.766 15.188 10.312 1 94.62 116 ALA B C 1
ATOM 2094 O O . ALA B 1 116 ? 11.719 16.172 9.586 1 94.62 116 ALA B O 1
ATOM 2095 N N . GLY B 1 117 ? 10.945 15.047 11.344 1 96.81 117 GLY B N 1
ATOM 2096 C CA . GLY B 1 117 ? 9.797 15.922 11.523 1 96.81 117 GLY B CA 1
ATOM 2097 C C . GLY B 1 117 ? 9.977 16.922 12.648 1 96.81 117 GLY B C 1
ATOM 2098 O O . GLY B 1 117 ? 8.992 17.438 13.188 1 96.81 117 GLY B O 1
ATOM 2099 N N . GLN B 1 118 ? 11.211 17.156 13.07 1 95.25 118 GLN B N 1
ATOM 2100 C CA . GLN B 1 118 ? 11.43 18.109 14.164 1 95.25 118 GLN B CA 1
ATOM 2101 C C . GLN B 1 118 ? 11.148 19.531 13.719 1 95.25 118 GLN B C 1
ATOM 2103 O O . GLN B 1 118 ? 11.5 19.922 12.602 1 95.25 118 GLN B O 1
ATOM 2108 N N . GLY B 1 119 ? 10.461 20.234 14.609 1 94.06 119 GLY B N 1
ATOM 2109 C CA . GLY B 1 119 ? 10.117 21.625 14.344 1 94.06 119 GLY B CA 1
ATOM 2110 C C . GLY B 1 119 ? 11.281 22.578 14.555 1 94.06 119 GLY B C 1
ATOM 2111 O O . GLY B 1 119 ? 12.422 22.141 14.695 1 94.06 119 GLY B O 1
ATOM 2112 N N . PRO B 1 120 ? 11.047 23.812 14.359 1 96.25 120 PRO B N 1
ATOM 2113 C CA . PRO B 1 120 ? 9.773 24.516 14.172 1 96.25 120 PRO B CA 1
ATOM 2114 C C . PRO B 1 120 ? 9.344 24.609 12.711 1 96.25 120 PRO B C 1
ATOM 2116 O O . PRO B 1 120 ? 8.242 25.062 12.406 1 96.25 120 PRO B O 1
ATOM 2119 N N . ALA B 1 121 ? 10.156 24.281 11.797 1 96.94 121 ALA B N 1
ATOM 2120 C CA . ALA B 1 121 ? 9.852 24.312 10.367 1 96.94 121 ALA B CA 1
ATOM 2121 C C . ALA B 1 121 ? 10.055 22.938 9.727 1 96.94 121 ALA B C 1
ATOM 2123 O O . ALA B 1 121 ? 10.781 22.812 8.742 1 96.94 121 ALA B O 1
ATOM 2124 N N . ALA B 1 122 ? 9.367 22 10.266 1 98.06 122 ALA B N 1
ATOM 2125 C CA . ALA B 1 122 ? 9.453 20.641 9.719 1 98.06 122 ALA B CA 1
ATOM 2126 C C . ALA B 1 122 ? 8.875 20.594 8.305 1 98.06 122 ALA B C 1
ATOM 2128 O O . ALA B 1 122 ? 7.844 21.203 8.031 1 98.06 122 ALA B O 1
ATOM 2129 N N . HIS B 1 123 ? 9.562 19.891 7.465 1 98.19 123 HIS B N 1
ATOM 2130 C CA . HIS B 1 123 ? 9.133 19.797 6.074 1 98.19 123 HIS B CA 1
ATOM 2131 C C . HIS B 1 123 ? 9.328 18.375 5.539 1 98.19 123 HIS B C 1
ATOM 2133 O O . HIS B 1 123 ? 9.688 18.188 4.375 1 98.19 123 HIS B O 1
ATOM 2139 N N . CYS B 1 124 ? 9.18 17.406 6.453 1 97.12 124 CYS B N 1
ATOM 2140 C CA . CYS B 1 124 ? 9.195 16.031 5.992 1 97.12 124 CYS B CA 1
ATOM 2141 C C . CYS B 1 124 ? 8 15.742 5.086 1 97.12 124 CYS B C 1
ATOM 2143 O O . CYS B 1 124 ? 7.051 16.516 5.043 1 97.12 124 CYS B O 1
ATOM 2145 N N . ASN B 1 125 ? 7.938 14.648 4.469 1 96.81 125 ASN B N 1
ATOM 2146 C CA . ASN B 1 125 ? 6.863 14.312 3.541 1 96.81 125 ASN B CA 1
ATOM 2147 C C . ASN B 1 125 ? 5.52 14.203 4.258 1 96.81 125 ASN B C 1
ATOM 2149 O O . ASN B 1 125 ? 4.473 14.492 3.668 1 96.81 125 ASN B O 1
ATOM 2153 N N . HIS B 1 126 ? 5.543 13.82 5.512 1 97.69 126 HIS B N 1
ATOM 2154 C CA . HIS B 1 126 ? 4.293 13.75 6.258 1 97.69 126 HIS B CA 1
ATOM 2155 C C . HIS B 1 126 ? 3.676 15.133 6.438 1 97.69 126 HIS B C 1
ATOM 2157 O O . HIS B 1 126 ? 2.479 15.32 6.215 1 97.69 126 HIS B O 1
ATOM 2163 N N . VAL B 1 127 ? 4.566 16.078 6.801 1 98.56 127 VAL B N 1
ATOM 2164 C CA . VAL B 1 127 ? 4.105 17.453 6.984 1 98.56 127 VAL B CA 1
ATOM 2165 C C . VAL B 1 127 ? 3.602 18.016 5.656 1 98.56 127 VAL B C 1
ATOM 2167 O O . VAL B 1 127 ? 2.5 18.562 5.586 1 98.56 127 VAL B O 1
ATOM 2170 N N . ILE B 1 128 ? 4.395 17.781 4.652 1 98.62 128 ILE B N 1
ATOM 2171 C CA . ILE B 1 128 ? 4.055 18.375 3.359 1 98.62 128 ILE B CA 1
ATOM 2172 C C . ILE B 1 128 ? 2.775 17.734 2.82 1 98.62 128 ILE B C 1
ATOM 2174 O O . ILE B 1 128 ? 1.958 18.406 2.186 1 98.62 128 ILE B O 1
ATOM 2178 N N . THR B 1 129 ? 2.549 16.484 3.111 1 98.25 129 THR B N 1
ATOM 2179 C CA . THR B 1 129 ? 1.313 15.82 2.705 1 98.25 129 THR B CA 1
ATOM 2180 C C . THR B 1 129 ? 0.103 16.5 3.346 1 98.25 129 THR B C 1
ATOM 2182 O O . THR B 1 129 ? -0.912 16.719 2.684 1 98.25 129 THR B O 1
ATOM 2185 N N . VAL B 1 130 ? 0.182 16.844 4.582 1 98.56 130 VAL B N 1
ATOM 2186 C CA . VAL B 1 130 ? -0.917 17.516 5.27 1 98.56 130 VAL B CA 1
ATOM 2187 C C . VAL B 1 130 ? -1.143 18.891 4.668 1 98.56 130 VAL B C 1
ATOM 2189 O O . VAL B 1 130 ? -2.281 19.281 4.395 1 98.56 130 VAL B O 1
ATOM 2192 N N . LEU B 1 131 ? -0.055 19.641 4.406 1 98.5 131 LEU B N 1
ATOM 2193 C CA . LEU B 1 131 ? -0.174 20.969 3.812 1 98.5 131 LEU B CA 1
ATOM 2194 C C . LEU B 1 131 ? -0.758 20.875 2.406 1 98.5 131 LEU B C 1
ATOM 2196 O O . LEU B 1 131 ? -1.589 21.703 2.023 1 98.5 131 LEU B O 1
ATOM 2200 N N . PHE B 1 132 ? -0.376 19.906 1.703 1 98.5 132 PHE B N 1
ATOM 2201 C CA . PHE B 1 132 ? -0.917 19.672 0.37 1 98.5 132 PHE B CA 1
ATOM 2202 C C . PHE B 1 132 ? -2.402 19.328 0.44 1 98.5 132 PHE B C 1
ATOM 2204 O O . PHE B 1 132 ? -3.182 19.766 -0.414 1 98.5 132 PHE B O 1
ATOM 2211 N N . ALA B 1 133 ? -2.756 18.562 1.414 1 98 133 ALA B N 1
ATOM 2212 C CA . ALA B 1 133 ? -4.164 18.25 1.628 1 98 133 ALA B CA 1
ATOM 2213 C C . ALA B 1 133 ? -4.984 19.516 1.855 1 98 133 ALA B C 1
ATOM 2215 O O . ALA B 1 133 ? -6.121 19.625 1.392 1 98 133 ALA B O 1
ATOM 2216 N N . LEU B 1 134 ? -4.402 20.5 2.551 1 97.94 134 LEU B N 1
ATOM 2217 C CA . LEU B 1 134 ? -5.09 21.766 2.775 1 97.94 134 LEU B CA 1
ATOM 2218 C C . LEU B 1 134 ? -5.258 22.531 1.467 1 97.94 134 LEU B C 1
ATOM 2220 O O . LEU B 1 134 ? -6.297 23.141 1.233 1 97.94 134 LEU B O 1
ATOM 22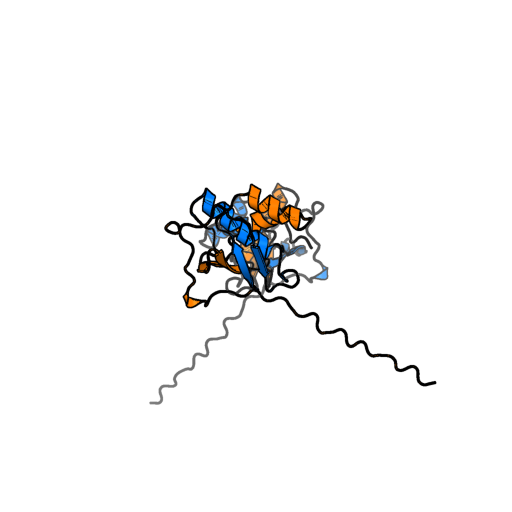24 N N . VAL B 1 135 ? -4.266 22.516 0.633 1 97.62 135 VAL B N 1
ATOM 2225 C CA . VAL B 1 135 ? -4.363 23.125 -0.693 1 97.62 135 VAL B CA 1
ATOM 2226 C C . VAL B 1 135 ? -5.523 22.484 -1.462 1 97.62 135 VAL B C 1
ATOM 2228 O O . VAL B 1 135 ? -6.355 23.188 -2.037 1 97.62 135 VAL B O 1
ATOM 2231 N N . ALA B 1 136 ? -5.555 21.172 -1.43 1 96.75 136 ALA B N 1
ATOM 2232 C CA . ALA B 1 136 ? -6.602 20.438 -2.125 1 96.75 136 ALA B CA 1
ATOM 2233 C C . ALA B 1 136 ? -7.98 20.781 -1.566 1 96.75 136 ALA B C 1
ATOM 2235 O O . ALA B 1 136 ? -8.945 20.922 -2.32 1 96.75 136 ALA B O 1
ATOM 2236 N N . PHE B 1 137 ? -8.023 20.906 -0.302 1 96.75 137 PHE B N 1
ATOM 2237 C CA . PHE B 1 137 ? -9.281 21.25 0.341 1 96.75 137 PHE B CA 1
ATOM 2238 C C . PHE B 1 137 ? -9.773 22.609 -0.11 1 96.75 137 PHE B C 1
ATOM 2240 O O . PHE B 1 137 ? -10.961 22.797 -0.389 1 96.75 137 PHE B O 1
ATOM 2247 N N . CYS B 1 138 ? -8.906 23.516 -0.174 1 95.62 138 CYS B N 1
ATOM 2248 C CA . CYS B 1 138 ? -9.258 24.875 -0.587 1 95.62 138 CYS B CA 1
ATOM 2249 C C . CYS B 1 138 ? -9.719 24.906 -2.039 1 95.62 138 CYS B C 1
ATOM 2251 O O . CYS B 1 138 ? -10.586 25.688 -2.408 1 95.62 138 CYS B O 1
ATOM 2253 N N . LYS B 1 139 ? -9.211 24.016 -2.777 1 94.19 139 LYS B N 1
ATOM 2254 C CA . LYS B 1 139 ? -9.539 23.969 -4.199 1 94.19 139 LYS B CA 1
ATOM 2255 C C . LYS B 1 139 ? -10.812 23.172 -4.445 1 94.19 139 LYS B C 1
ATOM 2257 O O . LYS B 1 139 ? -11.68 23.594 -5.211 1 94.19 139 LYS B O 1
ATOM 2262 N N . ASP B 1 140 ? -10.898 22.031 -3.775 1 93.56 140 ASP B N 1
ATOM 2263 C CA . ASP B 1 140 ? -11.922 21.047 -4.129 1 93.56 140 ASP B CA 1
ATOM 2264 C C . ASP B 1 140 ? -13.055 21.031 -3.104 1 93.56 140 ASP B C 1
ATOM 2266 O O . ASP B 1 140 ? -14.133 20.516 -3.369 1 93.56 140 ASP B O 1
ATOM 2270 N N . GLY B 1 141 ? -12.812 21.469 -1.938 1 92.62 141 GLY B N 1
ATOM 2271 C CA . GLY B 1 141 ? -13.82 21.469 -0.887 1 92.62 141 GLY B CA 1
ATOM 2272 C C . GLY B 1 141 ? -13.93 20.141 -0.159 1 92.62 141 GLY B C 1
ATOM 2273 O O . GLY B 1 141 ? -14.852 19.938 0.625 1 92.62 141 GLY B O 1
ATOM 2274 N N . GLU B 1 142 ? -13.047 19.172 -0.549 1 92.06 142 GLU B N 1
ATOM 2275 C CA . GLU B 1 142 ? -13.062 17.859 0.105 1 92.06 142 GLU B CA 1
ATOM 2276 C C . GLU B 1 142 ? -11.648 17.328 0.305 1 92.06 142 GLU B C 1
ATOM 2278 O O . GLU B 1 142 ? -10.719 17.75 -0.387 1 92.06 142 GLU B O 1
ATOM 2283 N N . LEU B 1 143 ? -11.555 16.391 1.302 1 94.31 143 LEU B N 1
ATOM 2284 C CA . LEU B 1 143 ? -10.273 15.766 1.624 1 94.31 143 LEU B CA 1
ATOM 2285 C C . LEU B 1 143 ? -10.297 14.273 1.315 1 94.31 143 LEU B C 1
ATOM 2287 O O . LEU B 1 143 ? -11.305 13.602 1.56 1 94.31 143 LEU B O 1
ATOM 2291 N N . LEU B 1 144 ? -9.219 13.789 0.791 1 93.19 144 LEU B N 1
ATOM 2292 C CA . LEU B 1 144 ? -9.031 12.344 0.681 1 93.19 144 LEU B CA 1
ATOM 2293 C C . LEU B 1 144 ? -8.383 11.789 1.943 1 93.19 144 LEU B C 1
ATOM 2295 O O . LEU B 1 144 ? -7.207 12.039 2.211 1 93.19 144 LEU B O 1
ATOM 2299 N N . THR B 1 145 ? -9.164 11.164 2.826 1 92.56 145 THR B N 1
ATOM 2300 C CA . THR B 1 145 ? -8.648 10.531 4.031 1 92.56 145 THR B CA 1
ATOM 2301 C C . THR B 1 145 ? -8.898 9.023 3.998 1 92.56 145 THR B C 1
ATOM 2303 O O . THR B 1 145 ? -9.586 8.523 3.102 1 92.56 145 THR B O 1
ATOM 2306 N N . ASP B 1 146 ? -8.188 8.336 4.941 1 86.44 146 ASP B N 1
ATOM 2307 C CA . ASP B 1 146 ? -8.344 6.887 5.02 1 86.44 146 ASP B CA 1
ATOM 2308 C C . ASP B 1 146 ? -9.805 6.496 5.184 1 86.44 146 ASP B C 1
ATOM 2310 O O . ASP B 1 146 ? -10.578 7.207 5.832 1 86.44 146 ASP B O 1
ATOM 2314 N N . LEU B 1 147 ? -10.281 5.621 4.23 1 65.75 147 LEU B N 1
ATOM 2315 C CA . LEU B 1 147 ? -11.672 5.18 4.262 1 65.75 147 LEU B CA 1
ATOM 2316 C C . LEU B 1 147 ? -11.945 4.328 5.496 1 65.75 147 LEU B C 1
ATOM 2318 O O . LEU B 1 147 ? -11.219 3.369 5.77 1 65.75 147 LEU B O 1
ATOM 2322 N N . THR B 1 148 ? -12.039 4.816 6.617 1 48.25 148 THR B N 1
ATOM 2323 C CA . THR B 1 148 ? -12.477 3.916 7.676 1 48.25 148 THR B CA 1
ATOM 2324 C C . THR B 1 148 ? -13.812 3.266 7.316 1 48.25 148 THR B C 1
ATOM 2326 O O . THR B 1 148 ? -14.625 3.859 6.609 1 48.25 148 THR B O 1
#

InterPro domains:
  IPR007527 Zinc finger, SWIM-type [PS50966] (95-135)

Sequence (296 aa):
MFDDVHNIRDEPEVEFHIVVPEYSTYKDLHADQTIPAVTMERLQDFLSACYTNFNPKVADLYKGRNIQYVRTAVHENLVYVTSSVWAEMKKTVSYKVDASLTKDGVVSESQCECAAGQGPAAHCNHVITVLFALVAFCKDGELLTDLTMFDDVHNIRDEPEVEFHIVVPEYSTYKDLHADQTIPAVTMERLQDFLSACYTNFNPKVADLYKGRNIQYVRTAVHENLVYVTSSVWAEMKKTVSYKVDASLTKDGVVSESQCECAAGQGPAAHCNHVITVLFALVAFCKDGELLTDLT

Secondary structure (DSSP, 8-state):
----------------------GGG-EE--TT-------HHHHHHHHHHTT----HHHHHHHHTT-EEEEEEEEETTEEEEEEEEEPPPB---EEEEEEEE-TTS-EEEEEESSTT--SSB--SHHHHHHHHHHHHHHHHS-------/----------------------GGG-EE--TT-------HHHHHHHHHHTT----HHHHHHHHTT-EEEEEEEEETTEEEEEEEEEPPPB---EEEEEEEE-TTS-EEEEEESSTT--SSB--SHHHHHHHHHHHHHHHHS-------

Solvent-accessible surface area (backbone atoms only — not comparable to full-atom values): 16895 Å² total; per-residue (Å²): 136,83,79,75,77,72,75,73,66,74,66,76,73,78,77,67,73,85,88,70,79,64,73,86,63,44,38,75,69,46,68,90,58,86,72,51,64,31,43,70,66,51,53,48,51,52,32,49,75,68,75,48,74,91,57,72,64,32,57,51,40,42,74,66,26,31,30,59,51,52,28,36,31,78,54,96,76,27,41,35,39,42,35,35,29,46,44,80,66,41,81,81,50,68,33,51,31,41,36,32,24,36,70,74,26,45,80,70,36,21,28,29,73,49,95,66,10,58,42,58,75,26,71,30,63,64,43,47,29,54,55,49,45,46,25,41,25,65,74,68,49,53,76,64,42,42,83,124,135,83,79,74,75,73,74,73,66,74,67,76,73,77,78,68,73,85,87,70,78,61,73,87,64,44,39,74,71,48,71,91,58,87,72,50,63,29,44,70,66,49,53,48,50,54,32,50,76,67,74,47,73,93,57,73,63,32,58,50,42,41,74,67,24,32,31,59,51,53,28,35,33,78,56,96,77,27,41,35,38,42,33,35,29,47,44,80,66,40,78,80,49,68,31,51,29,40,36,33,24,37,71,75,28,44,79,72,36,22,29,30,72,50,96,64,10,58,42,58,74,27,70,28,62,65,43,46,28,54,55,49,46,45,25,43,26,66,73,68,48,52,77,64,42,41,82,122

pLDDT: mean 89.36, std 15.74, range [33.59, 98.75]

Radius of gyration: 27.88 Å; Cα contacts (8 Å, |Δi|>4): 553; chains: 2; bounding box: 77×83×58 Å

Organism: NCBI:txid1843537

Nearest PDB structures (foldseek):
  4j4p-assembly1_B  TM=5.065E-01  e=5.292E+00  Homo sapiens
  4j4p-assembly1_B  TM=5.075E-01  e=5.400E+00  Homo sapiens